Protein AF-A0AAD5VJS8-F1 (afdb_monomer_lite)

InterPro domains:
  IPR012939 Glycosyl hydrolase family 92 [PF07971] (3-236)
  IPR050883 Peptide-N(4)-(N-acetyl-beta-glucosaminyl)asparagine amidase [PTHR12143] (4-242)

Foldseek 3Di:
DVCVVVVHDPVVVVVVVCCLVPVQCLQQDLVVRWRFDADPVRHTPDQAPDDDPAGRLLVSCPSLVCLVVSCVSQPALLSVLVSLVCCVVVVRQDLQDDSNLLSLLSNLVSQNLLSSLVVLVVCCVVAADDDPNGGPHDCVVPRSVVSNVQVQLQWACSPVPPQKTFGHAHQDQKDKDFAQDPDNVDGTAIAIEGEHPSNPFREFAWKDQQNHTDQGRMDGNVSPRNHGYIYTHGHNDYYSRSHDPVSCCVPVVVVDVDDDDDDDDPVVVVVVVVVVVVVVVVVVVPPPPDDDDDDDDDDDD

Secondary structure (DSSP, 8-state):
-HHHHTT--HHHHHHHHHHHHHHGGGSEETTTTEE--B-TTS-B--TTSS-SSS-HHHHTT--TT-HHHHHHHTTSHHHHHHHHHHHHHTT---TTSGGGTTGGGHHHHTTBHHHHHHHHHHHHHHHB-SSTT-BSS--GGGHHHHHHHHHHHTEE-SSTTTTEEEE---SSSEEEEEE--SSTTSPPEEEEEE-TTTTT--EEEEEEETTEE--SSEEEHHHHTT-EEEEEEEESS--STTB-HHHHHHHHGGG-SS------SSHHHHHHHHHHHHHHHHHTTSSTTS-----------

Radius of gyration: 22.7 Å; chains: 1; bounding box: 58×76×54 Å

Structure (mmCIF, N/CA/C/O backbone):
data_AF-A0AAD5VJS8-F1
#
_entry.id   AF-A0AAD5VJS8-F1
#
loop_
_atom_site.group_PDB
_atom_site.id
_atom_site.type_symbol
_atom_site.label_atom_id
_atom_site.label_alt_id
_atom_site.label_comp_id
_atom_site.label_asym_id
_atom_site.label_entity_id
_atom_site.label_seq_id
_atom_site.pdbx_PDB_ins_code
_atom_site.Cartn_x
_atom_site.Cartn_y
_atom_site.Cartn_z
_atom_site.occupancy
_atom_site.B_iso_or_equiv
_atom_site.auth_seq_id
_atom_site.auth_comp_id
_atom_site.auth_asym_id
_atom_site.auth_atom_id
_atom_site.pdbx_PDB_model_num
ATOM 1 N N . MET A 1 1 ? 15.248 11.168 -0.598 1.00 87.31 1 MET A N 1
ATOM 2 C CA . MET A 1 1 ? 14.675 11.953 0.520 1.00 87.31 1 MET A CA 1
ATOM 3 C C . MET A 1 1 ? 15.734 12.513 1.472 1.00 87.31 1 MET A C 1
ATOM 5 O O . MET A 1 1 ? 15.866 13.728 1.527 1.00 87.31 1 MET A O 1
ATOM 9 N N . ALA A 1 2 ? 16.539 11.683 2.150 1.00 92.12 2 ALA A N 1
ATOM 10 C CA . ALA A 1 2 ? 17.530 12.141 3.141 1.00 92.12 2 ALA A CA 1
ATOM 11 C C . ALA A 1 2 ? 18.486 13.246 2.643 1.00 92.12 2 ALA A C 1
ATOM 13 O O . ALA A 1 2 ? 18.694 14.234 3.338 1.00 92.12 2 ALA A O 1
ATOM 14 N N . ALA A 1 3 ? 19.008 13.142 1.414 1.00 94.88 3 ALA A N 1
ATOM 15 C CA . ALA A 1 3 ? 19.869 14.179 0.833 1.00 94.88 3 ALA A CA 1
ATOM 16 C C . ALA A 1 3 ? 19.196 15.568 0.784 1.00 94.88 3 ALA A C 1
ATOM 18 O O . ALA A 1 3 ? 19.849 16.571 1.049 1.00 94.88 3 ALA A O 1
ATOM 19 N N . LYS A 1 4 ? 17.886 15.626 0.507 1.00 92.94 4 LYS A N 1
ATOM 20 C CA . LYS A 1 4 ? 17.113 16.877 0.510 1.00 92.94 4 LYS A CA 1
ATOM 21 C C . LYS A 1 4 ? 16.971 17.433 1.929 1.00 92.94 4 LYS A C 1
ATOM 23 O O . LYS A 1 4 ? 17.195 18.618 2.133 1.00 92.94 4 LYS A O 1
ATOM 28 N N . ILE A 1 5 ? 16.655 16.573 2.900 1.00 93.00 5 ILE A N 1
ATOM 29 C CA . ILE A 1 5 ? 16.514 16.948 4.320 1.00 93.00 5 ILE A CA 1
ATOM 30 C C . ILE A 1 5 ? 17.835 17.493 4.878 1.00 93.00 5 ILE A C 1
ATOM 32 O O . ILE A 1 5 ? 17.847 18.492 5.585 1.00 93.00 5 ILE A O 1
ATOM 36 N N . LEU A 1 6 ? 18.959 16.877 4.509 1.00 97.00 6 LEU A N 1
ATOM 37 C CA . LEU A 1 6 ? 20.300 17.287 4.932 1.00 97.00 6 LEU A CA 1
ATOM 38 C C . LEU A 1 6 ? 20.854 18.498 4.157 1.00 97.00 6 LEU A C 1
ATOM 40 O O . LEU A 1 6 ? 22.044 18.789 4.274 1.00 97.00 6 LEU A O 1
ATOM 44 N N . GLY A 1 7 ? 20.043 19.158 3.322 1.00 97.38 7 GLY A N 1
ATOM 45 C CA . GLY A 1 7 ? 20.461 20.334 2.557 1.00 97.38 7 GLY A CA 1
ATOM 46 C C . GLY A 1 7 ? 21.596 20.059 1.567 1.00 97.38 7 GLY A C 1
ATOM 47 O O . GLY A 1 7 ? 22.447 20.921 1.348 1.00 97.38 7 GLY A O 1
ATOM 48 N N . LYS A 1 8 ? 21.670 18.849 0.993 1.00 98.25 8 LYS A N 1
ATOM 49 C CA . LYS A 1 8 ? 22.687 18.536 -0.019 1.00 98.25 8 LYS A CA 1
ATOM 50 C C . LYS A 1 8 ? 22.443 19.351 -1.303 1.00 98.25 8 LYS A C 1
ATOM 52 O O . LYS A 1 8 ? 21.286 19.622 -1.627 1.00 98.25 8 LYS A O 1
ATOM 57 N N . PRO A 1 9 ? 23.511 19.694 -2.048 1.00 98.31 9 PRO A N 1
ATOM 58 C CA . PRO A 1 9 ? 23.417 20.405 -3.321 1.00 98.31 9 PRO A CA 1
ATOM 59 C C . PRO A 1 9 ? 22.423 19.795 -4.318 1.00 98.31 9 PRO A C 1
ATOM 61 O O . PRO A 1 9 ? 22.256 18.573 -4.377 1.00 98.31 9 PRO A O 1
ATOM 64 N N . GLU A 1 10 ? 21.816 20.649 -5.145 1.00 97.56 10 GLU A N 1
ATOM 65 C CA . GLU A 1 10 ? 20.783 20.266 -6.116 1.00 97.56 10 GLU A CA 1
ATOM 66 C C . GLU A 1 10 ? 21.258 19.204 -7.113 1.00 97.56 10 GLU A C 1
ATOM 68 O O . GLU A 1 10 ? 20.535 18.260 -7.410 1.00 97.56 10 GLU A O 1
ATOM 73 N N . ASN A 1 11 ? 22.508 19.275 -7.573 1.00 97.75 11 ASN A N 1
ATOM 74 C CA . ASN A 1 11 ? 23.053 18.264 -8.479 1.00 97.75 11 ASN A CA 1
ATOM 75 C C . ASN A 1 11 ? 23.059 16.851 -7.860 1.00 97.75 11 ASN A C 1
ATOM 77 O O . ASN A 1 11 ? 22.902 15.872 -8.584 1.00 97.75 11 ASN A O 1
ATOM 81 N N . ILE A 1 12 ? 23.201 16.729 -6.534 1.00 97.62 12 ILE A N 1
ATOM 82 C CA . ILE A 1 12 ? 23.131 15.443 -5.824 1.00 97.62 12 ILE A CA 1
ATOM 83 C C . ILE A 1 12 ? 21.676 15.012 -5.639 1.00 97.62 12 ILE A C 1
ATOM 85 O O . ILE A 1 12 ? 21.340 13.852 -5.884 1.00 97.62 12 ILE A O 1
ATOM 89 N N . THR A 1 13 ? 20.808 15.916 -5.181 1.00 97.12 13 THR A N 1
ATOM 90 C CA . THR A 1 13 ? 19.405 15.572 -4.914 1.00 97.12 13 THR A CA 1
ATOM 91 C C . THR A 1 13 ? 18.662 15.213 -6.200 1.00 97.12 13 THR A C 1
ATOM 93 O O . THR A 1 13 ? 17.952 14.207 -6.206 1.00 97.12 13 THR A O 1
ATOM 96 N N . SER A 1 14 ? 18.897 15.947 -7.289 1.00 96.19 14 SER A N 1
ATOM 97 C CA . SER A 1 14 ? 18.347 15.662 -8.618 1.00 96.19 14 SER A CA 1
ATOM 98 C C . SER A 1 14 ? 18.903 14.365 -9.198 1.00 96.19 14 SER A C 1
ATOM 100 O O . SER A 1 14 ? 18.124 13.534 -9.648 1.00 96.19 14 SER A O 1
ATOM 102 N N . PHE A 1 15 ? 20.213 14.105 -9.089 1.00 96.94 15 PHE A N 1
ATOM 103 C CA . PHE A 1 15 ? 20.790 12.826 -9.526 1.00 96.94 15 PHE A CA 1
ATOM 104 C C . PHE A 1 15 ? 20.137 11.619 -8.834 1.00 96.94 15 PHE A C 1
ATOM 106 O O . PHE A 1 15 ? 19.786 10.638 -9.491 1.00 96.94 15 PHE A O 1
ATOM 113 N N . LEU A 1 16 ? 19.956 11.680 -7.510 1.00 96.19 16 LEU A N 1
ATOM 114 C CA . LEU A 1 16 ? 19.340 10.589 -6.750 1.00 96.19 16 LEU A CA 1
ATOM 115 C C . LEU A 1 16 ? 17.857 10.409 -7.094 1.00 96.19 16 LEU A C 1
ATOM 117 O O . LEU A 1 16 ? 17.405 9.272 -7.216 1.00 96.19 16 LEU A O 1
ATOM 121 N N . LEU A 1 17 ? 17.118 11.511 -7.261 1.00 93.88 17 LEU A N 1
ATOM 122 C CA . LEU A 1 17 ? 15.711 11.482 -7.662 1.00 93.88 17 LEU A CA 1
ATOM 123 C C . LEU A 1 17 ? 15.541 10.908 -9.074 1.00 93.88 17 LEU A C 1
ATOM 125 O O . LEU A 1 17 ? 14.690 10.052 -9.308 1.00 93.88 17 LEU A O 1
ATOM 129 N N . ASP A 1 18 ? 16.380 11.338 -10.009 1.00 94.81 18 ASP A N 1
ATOM 130 C CA . ASP A 1 18 ? 16.362 10.839 -11.378 1.00 94.81 18 ASP A CA 1
ATOM 131 C C . ASP A 1 18 ? 16.728 9.361 -11.438 1.00 94.81 18 ASP A C 1
ATOM 133 O O . ASP A 1 18 ? 16.131 8.607 -12.208 1.00 94.81 18 ASP A O 1
ATOM 137 N N . ARG A 1 19 ? 17.701 8.930 -10.627 1.00 95.50 19 ARG A N 1
ATOM 138 C CA . ARG A 1 19 ? 18.064 7.518 -10.513 1.00 95.50 19 ARG A CA 1
ATOM 139 C C . ARG A 1 19 ? 16.888 6.699 -9.989 1.00 95.50 19 ARG A C 1
ATOM 141 O O . ARG A 1 19 ? 16.593 5.671 -10.588 1.00 95.50 19 ARG A O 1
ATOM 148 N N . SER A 1 20 ? 16.201 7.141 -8.930 1.00 93.94 20 SER A N 1
ATOM 149 C CA . SER A 1 20 ? 15.056 6.395 -8.387 1.00 93.94 20 SER A CA 1
ATOM 150 C C . SER A 1 20 ? 13.890 6.321 -9.373 1.00 93.94 20 SER A C 1
ATOM 152 O O . SER A 1 20 ? 13.257 5.279 -9.487 1.00 93.94 20 SER A O 1
ATOM 154 N N . ARG A 1 21 ? 13.623 7.398 -10.119 1.00 91.44 21 ARG A N 1
ATOM 155 C CA . ARG A 1 21 ? 12.504 7.451 -11.073 1.00 91.44 21 ARG A CA 1
ATOM 156 C C . ARG A 1 21 ? 12.762 6.712 -12.379 1.00 91.44 21 ARG A C 1
ATOM 158 O O . ARG A 1 21 ? 11.814 6.291 -13.021 1.00 91.44 21 ARG A O 1
ATOM 165 N N . ARG A 1 22 ? 14.021 6.577 -12.808 1.00 92.25 22 ARG A N 1
ATOM 166 C CA . ARG A 1 22 ? 14.347 5.983 -14.116 1.00 92.25 22 ARG A CA 1
ATOM 167 C C . ARG A 1 22 ? 14.861 4.556 -14.036 1.00 92.25 22 ARG A C 1
ATOM 169 O O . ARG A 1 22 ? 14.560 3.783 -14.937 1.00 92.25 22 ARG A O 1
ATOM 176 N N . ALA A 1 23 ? 15.636 4.205 -13.008 1.00 91.69 23 ALA A N 1
ATOM 177 C CA . ALA A 1 23 ? 16.364 2.936 -12.987 1.00 91.69 23 ALA A CA 1
ATOM 178 C C . ALA A 1 23 ? 15.428 1.724 -13.093 1.00 91.69 23 ALA A C 1
ATOM 180 O O . ALA A 1 23 ? 15.652 0.880 -13.958 1.00 91.69 23 ALA A O 1
ATOM 181 N N . SER A 1 24 ? 14.350 1.676 -12.302 1.00 88.75 24 SER A N 1
ATOM 182 C CA . SER A 1 24 ? 13.404 0.552 -12.325 1.00 88.75 24 SER A CA 1
ATOM 183 C C . SER A 1 24 ? 12.786 0.355 -13.712 1.00 88.75 24 SER A C 1
ATOM 185 O O . SER A 1 24 ? 12.774 -0.752 -14.237 1.00 88.75 24 SER A O 1
ATOM 187 N N . PHE A 1 25 ? 12.378 1.439 -14.377 1.00 94.75 25 PHE A N 1
ATOM 188 C CA . PHE A 1 25 ? 11.738 1.357 -15.693 1.00 94.75 25 PHE A CA 1
ATOM 189 C C . PHE A 1 25 ? 12.705 1.086 -16.852 1.00 94.75 25 PHE A C 1
ATOM 191 O O . PHE A 1 25 ? 12.252 0.805 -17.958 1.00 94.75 25 PHE A O 1
ATOM 198 N N . THR A 1 26 ? 14.026 1.078 -16.625 1.00 94.56 26 THR A N 1
ATOM 199 C CA . THR A 1 26 ? 14.956 0.524 -17.629 1.00 94.56 26 THR A CA 1
ATOM 200 C C . THR A 1 26 ? 14.770 -0.986 -17.811 1.00 94.56 26 THR A C 1
ATOM 202 O O . THR A 1 26 ? 15.060 -1.508 -18.890 1.00 94.56 26 THR A O 1
ATOM 205 N N . LEU A 1 27 ? 14.244 -1.672 -16.790 1.00 95.56 27 LEU A N 1
ATOM 206 C CA . LEU A 1 27 ? 13.936 -3.102 -16.796 1.00 95.56 27 LEU A CA 1
ATOM 207 C C . LEU A 1 27 ? 12.477 -3.396 -17.172 1.00 95.56 27 LEU A C 1
ATOM 209 O O . LEU A 1 27 ? 12.128 -4.556 -17.335 1.00 95.56 27 LEU A O 1
ATOM 213 N N . TYR A 1 28 ? 11.627 -2.382 -17.355 1.00 96.31 28 TYR A N 1
ATOM 214 C CA . TYR A 1 28 ? 10.235 -2.602 -17.742 1.00 96.31 28 TYR A CA 1
ATOM 215 C C . TYR A 1 28 ? 10.139 -2.943 -19.234 1.00 96.31 28 TYR A C 1
ATOM 217 O O . TYR A 1 28 ? 10.468 -2.124 -20.100 1.00 96.31 28 TYR A O 1
ATOM 225 N N . ASN A 1 29 ? 9.699 -4.159 -19.550 1.00 95.75 29 ASN A N 1
ATOM 226 C CA . ASN A 1 29 ? 9.545 -4.625 -20.918 1.00 95.75 29 ASN A CA 1
ATOM 227 C C . ASN A 1 29 ? 8.116 -4.361 -21.416 1.00 95.75 29 ASN A C 1
ATOM 229 O O . ASN A 1 29 ? 7.189 -5.109 -21.119 1.00 95.75 29 ASN A O 1
ATOM 233 N N . ASN A 1 30 ? 7.941 -3.323 -22.240 1.00 92.81 30 ASN A N 1
ATOM 234 C CA . ASN A 1 30 ? 6.636 -2.945 -22.805 1.00 92.81 30 ASN A CA 1
ATOM 235 C C . ASN A 1 30 ? 5.968 -4.047 -23.652 1.00 92.81 30 ASN A C 1
ATOM 237 O O . ASN A 1 30 ? 4.765 -3.979 -23.882 1.00 92.81 30 ASN A O 1
ATOM 241 N N . ASN A 1 31 ? 6.719 -5.042 -24.138 1.00 93.44 31 ASN A N 1
ATOM 242 C CA . ASN A 1 31 ? 6.139 -6.147 -24.906 1.00 93.44 31 ASN A CA 1
ATOM 243 C C . ASN A 1 31 ? 5.464 -7.184 -24.000 1.00 93.44 31 ASN A C 1
ATOM 245 O O . ASN A 1 31 ? 4.527 -7.851 -24.433 1.00 93.44 31 ASN A O 1
ATOM 249 N N . THR A 1 32 ? 5.952 -7.344 -22.768 1.00 94.31 32 THR A N 1
ATOM 250 C CA . THR A 1 32 ? 5.443 -8.334 -21.809 1.00 94.31 32 THR A CA 1
ATOM 251 C C . THR A 1 32 ? 4.635 -7.694 -20.681 1.00 94.31 32 THR A C 1
ATOM 253 O O . THR A 1 32 ? 3.861 -8.392 -20.039 1.00 94.31 32 THR A O 1
ATOM 256 N N . ASN A 1 33 ? 4.778 -6.382 -20.464 1.00 93.94 33 ASN A N 1
ATOM 257 C CA . ASN A 1 33 ? 4.261 -5.626 -19.317 1.00 93.94 33 ASN A CA 1
ATOM 258 C C . ASN A 1 33 ? 4.809 -6.088 -17.956 1.00 93.94 33 ASN A C 1
ATOM 260 O O . ASN A 1 33 ? 4.222 -5.793 -16.914 1.00 93.94 33 ASN A O 1
ATOM 264 N N . PHE A 1 34 ? 5.951 -6.779 -17.963 1.00 96.56 34 PHE A N 1
ATOM 265 C CA . PHE A 1 34 ? 6.679 -7.184 -16.765 1.00 96.56 34 PHE A CA 1
ATOM 266 C C . PHE A 1 34 ? 8.050 -6.517 -16.710 1.00 96.56 34 PHE A C 1
ATOM 268 O O . PHE A 1 34 ? 8.611 -6.104 -17.730 1.00 96.56 34 PHE A O 1
ATOM 275 N N . MET A 1 35 ? 8.605 -6.440 -15.505 1.00 96.75 35 MET A N 1
ATOM 276 C CA . MET A 1 35 ? 10.038 -6.244 -15.346 1.00 96.75 35 MET A CA 1
ATOM 277 C C . MET A 1 35 ? 10.772 -7.475 -15.887 1.00 96.75 35 MET A C 1
ATOM 279 O O . MET A 1 35 ? 10.330 -8.609 -15.703 1.00 96.75 35 MET A O 1
ATOM 283 N N . GLU A 1 36 ? 11.894 -7.249 -16.557 1.00 97.00 36 GLU A N 1
ATOM 284 C CA . GLU A 1 36 ? 12.734 -8.296 -17.120 1.00 97.00 36 GLU A CA 1
ATOM 285 C C . GLU A 1 36 ? 14.205 -7.888 -17.011 1.00 97.00 36 GLU A C 1
ATOM 287 O O . GLU A 1 36 ? 14.585 -6.746 -17.293 1.00 97.00 36 GLU A O 1
ATOM 292 N N . ALA A 1 37 ? 15.051 -8.816 -16.569 1.00 96.00 37 ALA A N 1
ATOM 293 C CA . ALA A 1 37 ? 16.477 -8.560 -16.452 1.00 96.00 37 ALA A CA 1
ATOM 294 C C . ALA A 1 37 ? 17.114 -8.288 -17.826 1.00 96.00 37 ALA A C 1
ATOM 296 O O . ALA A 1 37 ? 16.626 -8.722 -18.873 1.00 96.00 37 ALA A O 1
ATOM 297 N N . ARG A 1 38 ? 18.243 -7.574 -17.822 1.00 95.75 38 ARG A N 1
ATOM 298 C CA . ARG A 1 38 ? 19.022 -7.273 -19.029 1.00 95.75 38 ARG A CA 1
ATOM 299 C C . ARG A 1 38 ? 20.425 -7.854 -18.949 1.00 95.75 38 ARG A C 1
ATOM 301 O O . ARG A 1 38 ? 21.075 -7.778 -17.909 1.00 95.75 38 ARG A O 1
ATOM 308 N N . ASN A 1 39 ? 20.900 -8.366 -20.078 1.00 95.94 39 ASN A N 1
ATOM 309 C CA . ASN A 1 39 ? 22.295 -8.735 -20.282 1.00 95.94 39 ASN A CA 1
ATOM 310 C C . ASN A 1 39 ? 23.179 -7.483 -20.394 1.00 95.94 39 ASN A C 1
ATOM 312 O O . ASN A 1 39 ? 22.699 -6.374 -20.640 1.00 95.94 39 ASN A O 1
ATOM 316 N N . ALA A 1 40 ? 24.497 -7.661 -20.268 1.00 95.88 40 ALA A N 1
ATOM 317 C CA . ALA A 1 40 ? 25.465 -6.566 -20.383 1.00 95.88 40 ALA A CA 1
ATOM 318 C C . ALA A 1 40 ? 25.444 -5.866 -21.758 1.00 95.88 40 ALA A C 1
ATOM 320 O O . ALA A 1 40 ? 25.795 -4.693 -21.853 1.00 95.88 40 ALA A O 1
ATOM 321 N N . ASP A 1 41 ? 25.013 -6.566 -22.811 1.00 96.56 41 ASP A N 1
ATOM 322 C CA . ASP A 1 41 ? 24.836 -6.017 -24.161 1.00 96.56 41 ASP A CA 1
ATOM 323 C C . ASP A 1 41 ? 23.502 -5.263 -24.355 1.00 96.56 41 ASP A C 1
ATOM 325 O O . ASP A 1 41 ? 23.237 -4.730 -25.431 1.00 96.56 41 ASP A O 1
ATOM 329 N N . GLY A 1 42 ? 22.663 -5.197 -23.314 1.00 95.00 42 GLY A N 1
ATOM 330 C CA . GLY A 1 42 ? 21.366 -4.523 -23.311 1.00 95.00 42 GLY A CA 1
ATOM 331 C C . GLY A 1 42 ? 20.189 -5.380 -23.785 1.00 95.00 42 GLY A C 1
ATOM 332 O O . GLY A 1 42 ? 19.045 -4.926 -23.664 1.00 95.00 42 GLY A O 1
ATOM 333 N N . SER A 1 43 ? 20.429 -6.597 -24.283 1.00 96.56 43 SER A N 1
ATOM 334 C CA . SER A 1 43 ? 19.365 -7.546 -24.629 1.00 96.56 43 SER A CA 1
ATOM 335 C C . SER A 1 43 ? 18.612 -8.031 -23.385 1.00 96.56 43 SER A C 1
ATOM 337 O O . SER A 1 43 ? 19.130 -7.984 -22.267 1.00 96.56 43 SER A O 1
ATOM 339 N N . TRP A 1 44 ? 17.368 -8.477 -23.564 1.00 97.44 44 TRP A N 1
ATOM 340 C CA . TRP A 1 44 ? 16.585 -9.070 -22.481 1.00 97.44 44 TRP A CA 1
ATOM 341 C C . TRP A 1 44 ? 17.139 -10.447 -22.101 1.00 97.44 44 TRP A C 1
ATOM 343 O O . TRP A 1 44 ? 17.473 -11.248 -22.974 1.00 97.44 44 TRP A O 1
ATOM 353 N N . ALA A 1 45 ? 17.228 -10.720 -20.801 1.00 96.00 45 ALA A N 1
ATOM 354 C CA . ALA A 1 45 ? 17.755 -11.970 -20.257 1.00 96.00 45 ALA A CA 1
ATOM 355 C C . ALA A 1 45 ? 16.686 -13.073 -20.106 1.00 96.00 45 ALA A C 1
ATOM 357 O O . ALA A 1 45 ? 16.989 -14.152 -19.592 1.00 96.00 45 ALA A O 1
ATOM 358 N N . GLY A 1 46 ? 15.452 -12.819 -20.551 1.00 94.44 46 GLY A N 1
ATOM 359 C CA . GLY A 1 46 ? 14.325 -13.732 -20.411 1.00 94.44 46 GLY A CA 1
ATOM 360 C C . GLY A 1 46 ? 13.537 -13.522 -19.110 1.00 94.44 46 GLY A C 1
ATOM 361 O O . GLY A 1 46 ? 14.039 -12.914 -18.161 1.00 94.44 46 GLY A O 1
ATOM 362 N N . PRO A 1 47 ? 12.305 -14.059 -19.041 1.00 93.38 47 PRO A N 1
ATOM 363 C CA . PRO A 1 47 ? 11.365 -13.811 -17.944 1.00 93.38 47 PRO A CA 1
ATOM 364 C C . PRO A 1 47 ? 11.762 -14.453 -16.608 1.00 93.38 47 PRO A C 1
ATOM 366 O O . PRO A 1 47 ? 11.241 -14.047 -15.571 1.00 93.38 47 PRO A O 1
ATOM 369 N N . ASP A 1 48 ? 12.666 -15.431 -16.623 1.00 94.25 48 ASP A N 1
ATOM 370 C CA . ASP A 1 48 ? 12.995 -16.267 -15.460 1.00 94.25 48 ASP A CA 1
ATOM 371 C C . ASP A 1 48 ? 14.336 -15.880 -14.806 1.00 94.25 48 ASP A C 1
ATOM 373 O O . ASP A 1 48 ? 14.793 -16.526 -13.865 1.00 94.25 48 ASP A O 1
ATOM 377 N N . SER A 1 49 ? 14.979 -14.818 -15.300 1.00 94.81 49 SER A N 1
ATOM 378 C CA . SER A 1 49 ? 16.302 -14.366 -14.862 1.00 94.81 49 SER A CA 1
ATOM 379 C C . SER A 1 49 ? 16.218 -13.132 -13.960 1.00 94.81 49 SER A C 1
ATOM 381 O O . SER A 1 49 ? 15.460 -12.205 -14.235 1.00 94.81 49 SER A O 1
ATOM 383 N N . GLY A 1 50 ? 17.102 -13.056 -12.958 1.00 92.56 50 GLY A N 1
ATOM 384 C CA . GLY A 1 50 ? 17.325 -11.836 -12.167 1.00 92.56 50 GLY A CA 1
ATOM 385 C C . GLY A 1 50 ? 16.431 -11.665 -10.937 1.00 92.56 50 GLY A C 1
ATOM 386 O O . GLY A 1 50 ? 16.353 -10.559 -10.409 1.00 92.56 50 GLY A O 1
ATOM 387 N N . TRP A 1 51 ? 15.792 -12.740 -10.475 1.00 95.00 51 TRP A N 1
ATOM 388 C CA . TRP A 1 51 ? 14.929 -12.746 -9.293 1.00 95.00 51 TRP A CA 1
ATOM 389 C C . TRP A 1 51 ? 15.613 -13.407 -8.095 1.00 95.00 51 TRP A C 1
ATOM 391 O O . TRP A 1 51 ? 16.389 -14.350 -8.257 1.00 95.00 51 TRP A O 1
ATOM 401 N N . THR A 1 52 ? 15.277 -12.945 -6.894 1.00 96.38 52 THR A N 1
ATOM 402 C CA . THR A 1 52 ? 15.667 -13.579 -5.630 1.00 96.38 52 THR A CA 1
ATOM 403 C C . THR A 1 52 ? 14.401 -14.068 -4.945 1.00 96.38 52 THR A C 1
ATOM 405 O O . THR A 1 52 ? 13.567 -13.252 -4.581 1.00 96.38 52 THR A O 1
ATOM 408 N N . GLU A 1 53 ? 14.246 -15.386 -4.799 1.00 93.44 53 GLU A N 1
ATOM 409 C CA . GLU A 1 53 ? 13.130 -16.005 -4.057 1.00 93.44 53 GLU A CA 1
ATOM 410 C C . GLU A 1 53 ? 11.725 -15.554 -4.515 1.00 93.44 53 GLU A C 1
ATOM 412 O O . GLU A 1 53 ? 10.761 -15.518 -3.757 1.00 93.44 53 GLU A O 1
ATOM 417 N N . GLY A 1 54 ? 11.595 -15.230 -5.797 1.00 94.50 54 GLY A N 1
ATOM 418 C CA . GLY A 1 54 ? 10.347 -14.806 -6.407 1.00 94.50 54 GLY A CA 1
ATOM 419 C C . GLY A 1 54 ? 10.457 -14.855 -7.920 1.00 94.50 54 GLY A C 1
ATOM 420 O O . GLY A 1 54 ? 11.387 -15.441 -8.476 1.00 94.50 54 GLY A O 1
ATOM 421 N N . ASP A 1 55 ? 9.507 -14.220 -8.590 1.00 96.12 55 ASP A N 1
ATOM 422 C CA . ASP A 1 55 ? 9.463 -14.157 -10.042 1.00 96.12 55 ASP A CA 1
ATOM 423 C C . ASP A 1 55 ? 9.022 -12.768 -10.526 1.00 96.12 55 ASP A C 1
ATOM 425 O O . ASP A 1 55 ? 8.853 -11.814 -9.754 1.00 96.12 55 ASP A O 1
ATOM 429 N N . LYS A 1 56 ? 8.815 -12.663 -11.838 1.00 95.94 56 LYS A N 1
ATOM 430 C CA . LYS A 1 56 ? 8.346 -11.441 -12.485 1.00 95.94 56 LYS A CA 1
ATOM 431 C C . LYS A 1 56 ? 6.991 -10.948 -11.966 1.00 95.94 56 LYS A C 1
ATOM 433 O O . LYS A 1 56 ? 6.767 -9.741 -12.015 1.00 95.94 56 LYS A O 1
ATOM 438 N N . TRP A 1 57 ? 6.087 -11.819 -11.509 1.00 97.38 57 TRP A N 1
ATOM 439 C CA . TRP A 1 57 ? 4.758 -11.411 -11.037 1.00 97.38 57 TRP A CA 1
ATOM 440 C C . TRP A 1 57 ? 4.860 -10.610 -9.745 1.00 97.38 57 TRP A C 1
ATOM 442 O O . TRP A 1 57 ? 4.178 -9.599 -9.587 1.00 97.38 57 TRP A O 1
ATOM 452 N N . ILE A 1 58 ? 5.790 -11.005 -8.879 1.00 97.12 58 ILE A N 1
ATOM 453 C CA . ILE A 1 58 ? 6.059 -10.334 -7.610 1.00 97.12 58 ILE A CA 1
ATOM 454 C C . ILE A 1 58 ? 6.906 -9.075 -7.843 1.00 97.12 58 ILE A C 1
ATOM 456 O O . ILE A 1 58 ? 6.476 -7.960 -7.545 1.00 97.12 58 ILE A O 1
ATOM 460 N N . TYR A 1 59 ? 8.086 -9.214 -8.454 1.00 97.06 59 TYR A N 1
ATOM 461 C CA . TYR A 1 59 ? 9.049 -8.110 -8.550 1.00 97.06 59 TYR A CA 1
ATOM 462 C C . TYR A 1 59 ? 8.656 -7.002 -9.531 1.00 97.06 59 TYR A C 1
ATOM 464 O O . TYR A 1 59 ? 9.149 -5.880 -9.421 1.00 97.06 59 TYR A O 1
ATOM 472 N N . THR A 1 60 ? 7.728 -7.252 -10.461 1.00 97.12 60 THR A N 1
ATOM 473 C CA . THR A 1 60 ? 7.177 -6.168 -11.297 1.00 97.12 60 THR A CA 1
ATOM 474 C C . THR A 1 60 ? 6.438 -5.118 -10.468 1.00 97.12 60 THR A C 1
ATOM 476 O O . THR A 1 60 ? 6.343 -3.959 -10.874 1.00 97.12 60 THR A O 1
ATOM 479 N N . LEU A 1 61 ? 5.941 -5.508 -9.294 1.00 97.81 61 LEU A N 1
ATOM 480 C CA . LEU A 1 61 ? 5.186 -4.659 -8.381 1.00 97.81 61 LEU A CA 1
ATOM 481 C C . LEU A 1 61 ? 6.080 -3.946 -7.356 1.00 97.81 61 LEU A C 1
ATOM 483 O O . LEU A 1 61 ? 5.581 -3.143 -6.564 1.00 97.81 61 LEU A O 1
ATOM 487 N N . ASP A 1 62 ? 7.393 -4.186 -7.383 1.00 96.38 62 ASP A N 1
ATOM 488 C CA . ASP A 1 62 ? 8.364 -3.613 -6.447 1.00 96.38 62 ASP A CA 1
ATOM 489 C C . ASP A 1 62 ? 8.905 -2.249 -6.923 1.00 96.38 62 ASP A C 1
ATOM 491 O O . ASP A 1 62 ? 10.097 -2.015 -7.127 1.00 96.38 62 ASP A O 1
ATOM 495 N N . VAL A 1 63 ? 7.977 -1.314 -7.148 1.00 96.62 63 VAL A N 1
ATOM 496 C CA . VAL A 1 63 ? 8.267 0.105 -7.426 1.00 96.62 63 VAL A CA 1
ATOM 497 C C . VAL A 1 63 ? 7.543 0.967 -6.394 1.00 96.62 63 VAL A C 1
ATOM 499 O O . VAL A 1 63 ? 6.796 1.892 -6.715 1.00 96.62 63 VAL A O 1
ATOM 502 N N . VAL A 1 64 ? 7.732 0.632 -5.116 1.00 96.56 64 VAL A N 1
ATOM 503 C CA . VAL A 1 64 ? 6.971 1.213 -3.996 1.00 96.56 64 VAL A CA 1
ATOM 504 C C . VAL A 1 64 ? 7.159 2.722 -3.842 1.00 96.56 64 VAL A C 1
ATOM 506 O O . VAL A 1 64 ? 6.281 3.414 -3.330 1.00 96.56 64 VAL A O 1
ATOM 509 N N . HIS A 1 65 ? 8.281 3.268 -4.313 1.00 95.75 65 HIS A N 1
ATOM 510 C CA . HIS A 1 65 ? 8.557 4.704 -4.273 1.00 95.75 65 HIS A CA 1
ATOM 511 C C . HIS A 1 65 ? 7.878 5.510 -5.381 1.00 95.75 65 HIS A C 1
ATOM 513 O O . HIS A 1 65 ? 7.846 6.735 -5.277 1.00 95.75 65 HIS A O 1
ATOM 519 N N . ASP A 1 66 ? 7.373 4.855 -6.431 1.00 96.38 66 ASP A N 1
ATOM 520 C CA . ASP A 1 66 ? 6.748 5.514 -7.584 1.00 96.38 66 ASP A CA 1
ATOM 521 C C . ASP A 1 66 ? 5.611 4.667 -8.184 1.00 96.38 66 ASP A C 1
ATOM 523 O O . ASP A 1 66 ? 5.533 4.415 -9.391 1.00 96.38 66 ASP A O 1
ATOM 527 N N . VAL A 1 67 ? 4.705 4.218 -7.309 1.00 97.50 67 VAL A N 1
ATOM 528 C CA . VAL A 1 67 ? 3.493 3.474 -7.690 1.00 97.50 67 VAL A CA 1
ATOM 529 C C . VAL A 1 67 ? 2.672 4.207 -8.763 1.00 97.50 67 VAL A C 1
ATOM 531 O O . VAL A 1 67 ? 2.236 3.538 -9.701 1.00 97.50 67 VAL A O 1
ATOM 534 N N . PRO A 1 68 ? 2.496 5.549 -8.733 1.00 96.69 68 PRO A N 1
ATOM 535 C CA . PRO A 1 68 ? 1.808 6.256 -9.812 1.00 96.69 68 PRO A CA 1
ATOM 536 C C . PRO A 1 68 ? 2.448 6.040 -11.188 1.00 96.69 68 PRO A C 1
ATOM 538 O O . PRO A 1 68 ? 1.732 5.799 -12.159 1.00 96.69 68 PRO A O 1
ATOM 541 N N . GLN A 1 69 ? 3.780 6.075 -11.295 1.00 96.75 69 GLN A N 1
ATOM 542 C CA . GLN A 1 69 ? 4.462 5.822 -12.566 1.00 96.75 69 GLN A CA 1
ATOM 543 C C . GLN A 1 69 ? 4.297 4.362 -13.008 1.00 96.75 69 GLN A C 1
ATOM 545 O O . GLN A 1 69 ? 4.053 4.109 -14.189 1.00 96.75 69 GLN A O 1
ATOM 550 N N . LEU A 1 70 ? 4.346 3.402 -12.076 1.00 97.75 70 LEU A N 1
ATOM 551 C CA . LEU A 1 70 ? 4.074 1.994 -12.382 1.00 97.75 70 LEU A CA 1
ATOM 552 C C . LEU A 1 70 ? 2.639 1.793 -12.897 1.00 97.75 70 LEU A C 1
ATOM 554 O O . LEU A 1 70 ? 2.436 1.111 -13.900 1.00 97.75 70 LEU A O 1
ATOM 558 N N . ILE A 1 71 ? 1.650 2.434 -12.270 1.00 98.19 71 ILE A N 1
ATOM 559 C CA . ILE A 1 71 ? 0.256 2.442 -12.729 1.00 98.19 71 ILE A CA 1
ATOM 560 C C . ILE A 1 71 ? 0.160 2.963 -14.168 1.00 98.19 71 ILE A C 1
ATOM 562 O O . ILE A 1 71 ? -0.516 2.349 -14.993 1.00 98.19 71 ILE A O 1
ATOM 566 N N . GLN A 1 72 ? 0.851 4.061 -14.498 1.00 97.00 72 GLN A N 1
ATOM 567 C CA . GLN A 1 72 ? 0.864 4.599 -15.864 1.00 97.00 72 GLN A CA 1
ATOM 568 C C . GLN A 1 72 ? 1.461 3.601 -16.866 1.00 97.00 72 GLN A C 1
ATOM 570 O O . GLN A 1 72 ? 0.868 3.370 -17.919 1.00 97.00 72 GLN A O 1
ATOM 575 N N . HIS A 1 73 ? 2.576 2.947 -16.525 1.00 95.50 73 HIS A N 1
ATOM 576 C CA . HIS A 1 73 ? 3.176 1.900 -17.363 1.00 95.50 73 HIS A CA 1
ATOM 577 C C . HIS A 1 73 ? 2.256 0.693 -17.577 1.00 95.50 73 HIS A C 1
ATOM 579 O O . HIS A 1 73 ? 2.317 0.062 -18.631 1.00 95.50 73 HIS A O 1
ATOM 585 N N . ARG A 1 74 ? 1.371 0.405 -16.616 1.00 95.75 74 ARG A N 1
ATOM 586 C CA . ARG A 1 74 ? 0.365 -0.662 -16.715 1.00 95.75 74 ARG A CA 1
ATOM 587 C C . ARG A 1 74 ? -0.990 -0.184 -17.246 1.00 95.75 74 ARG A C 1
ATOM 589 O O . ARG A 1 74 ? -1.976 -0.903 -17.120 1.00 95.75 74 ARG A O 1
ATOM 596 N N . GLY A 1 75 ? -1.056 0.997 -17.864 1.00 96.06 75 GLY A N 1
ATOM 597 C CA . GLY A 1 75 ? -2.248 1.471 -18.576 1.00 96.06 75 GLY A CA 1
ATOM 598 C C . GLY A 1 75 ? -3.290 2.185 -17.709 1.00 96.06 75 GLY A C 1
ATOM 599 O O . GLY A 1 75 ? -4.459 2.246 -18.087 1.00 96.06 75 GLY A O 1
ATOM 600 N N . GLY A 1 76 ? -2.890 2.727 -16.557 1.00 97.94 76 GLY A N 1
ATOM 601 C CA . GLY A 1 76 ? -3.761 3.481 -15.651 1.00 97.94 76 GLY A CA 1
ATOM 602 C C . GLY A 1 76 ? -4.449 2.617 -14.589 1.00 97.94 76 GLY A C 1
ATOM 603 O O . GLY A 1 76 ? -4.331 1.392 -14.589 1.00 97.94 76 GLY A O 1
ATOM 604 N N . ASN A 1 77 ? -5.179 3.265 -13.673 1.00 98.38 77 ASN A N 1
ATOM 605 C CA . ASN A 1 77 ? -5.706 2.642 -12.451 1.00 98.38 77 ASN A CA 1
ATOM 606 C C . ASN A 1 77 ? -6.498 1.351 -12.705 1.00 98.38 77 ASN A C 1
ATOM 608 O O . ASN A 1 77 ? -6.179 0.317 -12.131 1.00 98.38 77 ASN A O 1
ATOM 612 N N . LEU A 1 78 ? -7.498 1.375 -13.595 1.00 98.06 78 LEU A N 1
ATOM 613 C CA . LEU A 1 78 ? -8.346 0.202 -13.843 1.00 98.06 78 LEU A CA 1
ATOM 614 C C . LEU A 1 78 ? -7.560 -0.984 -14.423 1.00 98.06 78 LEU A C 1
ATOM 616 O O . LEU A 1 78 ? -7.810 -2.129 -14.056 1.00 98.06 78 LEU A O 1
ATOM 620 N N . SER A 1 79 ? -6.628 -0.719 -15.341 1.00 97.69 79 SER A N 1
ATOM 621 C CA . SER A 1 79 ? -5.780 -1.758 -15.935 1.00 97.69 79 SER A CA 1
ATOM 622 C C . SER A 1 79 ? -4.814 -2.328 -14.893 1.00 97.69 79 SER A C 1
ATOM 624 O O . SER A 1 79 ? -4.686 -3.542 -14.754 1.00 97.69 79 SER A O 1
ATOM 626 N N . PHE A 1 80 ? -4.227 -1.454 -14.072 1.00 98.56 80 PHE A N 1
ATOM 627 C CA . PHE A 1 80 ? -3.376 -1.847 -12.959 1.00 98.56 80 PHE A CA 1
ATOM 628 C C . PHE A 1 80 ? -4.124 -2.716 -11.933 1.00 98.56 80 PHE A C 1
ATOM 630 O O . PHE A 1 80 ? -3.608 -3.757 -11.536 1.00 98.56 80 PHE A O 1
ATOM 637 N N . VAL A 1 81 ? -5.351 -2.351 -11.552 1.00 98.69 81 VAL A N 1
ATOM 638 C CA . VAL A 1 81 ? -6.189 -3.147 -10.639 1.00 98.69 81 VAL A CA 1
ATOM 639 C C . VAL A 1 81 ? -6.473 -4.535 -11.214 1.00 98.69 81 VAL A C 1
ATOM 641 O O . VAL A 1 81 ? -6.223 -5.521 -10.534 1.00 98.69 81 VAL A O 1
ATOM 644 N N . LYS A 1 82 ? -6.859 -4.641 -12.491 1.00 97.94 82 LYS A N 1
ATOM 645 C CA . LYS A 1 82 ? -7.066 -5.949 -13.142 1.00 97.94 82 LYS A CA 1
ATOM 646 C C . LYS A 1 82 ? -5.809 -6.810 -13.161 1.00 97.94 82 LYS A C 1
ATOM 648 O O . LYS A 1 82 ? -5.881 -8.008 -12.946 1.00 97.94 82 LYS A O 1
ATOM 653 N N . SER A 1 83 ? -4.647 -6.205 -13.383 1.00 97.94 83 SER A N 1
ATOM 654 C CA . SER A 1 83 ? -3.386 -6.948 -13.331 1.00 97.94 83 SER A CA 1
ATOM 655 C C . SER A 1 83 ? -2.975 -7.358 -11.908 1.00 97.94 83 SER A C 1
ATOM 657 O O . SER A 1 83 ? -2.188 -8.285 -11.748 1.00 97.94 83 SER A O 1
ATOM 659 N N . LEU A 1 84 ? -3.484 -6.689 -10.864 1.00 98.69 84 LEU A N 1
ATOM 660 C CA . LEU A 1 84 ? -3.397 -7.204 -9.494 1.00 98.69 84 LEU A CA 1
ATOM 661 C C . LEU A 1 84 ? -4.380 -8.365 -9.290 1.00 98.69 84 LEU A C 1
ATOM 663 O O . LEU A 1 84 ? -4.011 -9.342 -8.647 1.00 98.69 84 LEU A O 1
ATOM 667 N N . ASP A 1 85 ? -5.581 -8.309 -9.873 1.00 98.38 85 ASP A N 1
ATOM 668 C CA . ASP A 1 85 ? -6.521 -9.440 -9.834 1.00 98.38 85 ASP A CA 1
ATOM 669 C C . ASP A 1 85 ? -5.901 -10.678 -10.488 1.00 98.38 85 ASP A C 1
ATOM 671 O O . ASP A 1 85 ? -5.898 -11.743 -9.886 1.00 98.38 85 ASP A O 1
ATOM 675 N N . GLU A 1 86 ? -5.260 -10.525 -11.651 1.00 98.06 86 GLU A N 1
ATOM 676 C CA . GLU A 1 86 ? -4.491 -11.594 -12.303 1.00 98.06 86 GLU A CA 1
ATOM 677 C C . GLU A 1 86 ? -3.377 -12.149 -11.400 1.00 98.06 86 GLU A C 1
ATOM 679 O O . GLU A 1 86 ? -3.203 -13.364 -11.318 1.00 98.06 86 GLU A O 1
ATOM 684 N N . HIS A 1 87 ? -2.653 -11.282 -10.681 1.00 98.31 87 HIS A N 1
ATOM 685 C CA . HIS A 1 87 ? -1.627 -11.693 -9.714 1.00 98.31 87 HIS A CA 1
ATOM 686 C C . HIS A 1 87 ? -2.211 -12.553 -8.584 1.00 98.31 87 HIS A C 1
ATOM 688 O O . HIS A 1 87 ? -1.699 -13.634 -8.292 1.00 98.31 87 HIS A O 1
ATOM 694 N N . PHE A 1 88 ? -3.288 -12.097 -7.944 1.00 98.38 88 PHE A N 1
ATOM 695 C CA . PHE A 1 88 ? -3.874 -12.814 -6.812 1.00 98.38 88 PHE A CA 1
ATOM 696 C C . PHE A 1 88 ? -4.649 -14.065 -7.236 1.00 98.38 88 PHE A C 1
ATOM 698 O O . PHE A 1 88 ? -4.468 -15.121 -6.633 1.00 98.38 88 PHE A O 1
ATOM 705 N N . ASP A 1 89 ? -5.480 -13.972 -8.271 1.00 96.88 89 ASP A N 1
ATOM 706 C CA . ASP A 1 89 ? -6.327 -15.074 -8.734 1.00 96.88 89 ASP A CA 1
ATOM 707 C C . ASP A 1 89 ? -5.512 -16.148 -9.473 1.00 96.88 89 ASP A C 1
ATOM 709 O O . ASP A 1 89 ? -5.886 -17.321 -9.475 1.00 96.88 89 ASP A O 1
ATOM 713 N N . GLY A 1 90 ? -4.363 -15.771 -10.047 1.00 97.06 90 GLY A N 1
ATOM 714 C CA . GLY A 1 90 ? -3.365 -16.695 -10.590 1.00 97.06 90 GLY A CA 1
ATOM 715 C C . GLY A 1 90 ? -2.511 -17.398 -9.528 1.00 97.06 90 GLY A C 1
ATOM 716 O O . GLY A 1 90 ? -1.713 -18.270 -9.870 1.00 97.06 90 GLY A O 1
ATOM 717 N N . GLY A 1 91 ? -2.666 -17.051 -8.244 1.00 96.62 91 GLY A N 1
ATOM 718 C CA . GLY A 1 91 ? -1.891 -17.639 -7.149 1.00 96.62 91 GLY A CA 1
ATOM 719 C C . GLY A 1 91 ? -0.431 -17.181 -7.108 1.00 96.62 91 GLY A C 1
ATOM 720 O O . GLY A 1 91 ? 0.418 -17.887 -6.567 1.00 96.62 91 GLY A O 1
ATOM 721 N N . HIS A 1 92 ? -0.121 -16.014 -7.677 1.00 97.19 92 HIS A N 1
ATOM 722 C CA . HIS A 1 92 ? 1.245 -15.487 -7.749 1.00 97.19 92 HIS A CA 1
ATOM 723 C C . HIS A 1 92 ? 1.685 -14.764 -6.469 1.00 97.19 92 HIS A C 1
ATOM 725 O O . HIS A 1 92 ? 2.870 -14.495 -6.282 1.00 97.19 92 HIS A O 1
ATOM 731 N N . ASN A 1 93 ? 0.755 -14.460 -5.558 1.00 97.44 93 ASN A N 1
ATOM 732 C CA . ASN A 1 93 ? 1.092 -13.841 -4.282 1.00 97.44 93 ASN A CA 1
ATOM 733 C C . ASN A 1 93 ? 1.695 -14.856 -3.302 1.00 97.44 93 ASN A C 1
ATOM 735 O O . ASN A 1 93 ? 0.983 -15.703 -2.764 1.00 97.44 93 ASN A O 1
ATOM 739 N N . GLN A 1 94 ? 2.985 -14.712 -3.004 1.00 95.75 94 GLN A N 1
ATOM 740 C CA . GLN A 1 94 ? 3.703 -15.579 -2.071 1.00 95.75 94 GLN A CA 1
ATOM 741 C C . GLN A 1 94 ? 3.922 -14.851 -0.746 1.00 95.75 94 GLN A C 1
ATOM 743 O O . GLN A 1 94 ? 4.966 -14.244 -0.529 1.00 95.75 94 GLN A O 1
ATOM 748 N N . HIS A 1 95 ? 2.928 -14.901 0.148 1.00 97.44 95 HIS A N 1
ATOM 749 C CA . HIS A 1 95 ? 3.012 -14.239 1.462 1.00 97.44 95 HIS A CA 1
ATOM 750 C C . HIS A 1 95 ? 4.063 -14.854 2.395 1.00 97.44 95 HIS A C 1
ATOM 752 O O . HIS A 1 95 ? 4.424 -14.272 3.405 1.00 97.44 95 HIS A O 1
ATOM 758 N N . THR A 1 96 ? 4.579 -16.032 2.058 1.00 94.88 96 THR A N 1
ATOM 759 C CA . THR A 1 96 ? 5.692 -16.653 2.779 1.00 94.88 96 THR A CA 1
ATOM 760 C C . THR A 1 96 ? 7.027 -15.940 2.553 1.00 94.88 96 THR A C 1
ATOM 762 O O . THR A 1 96 ? 8.022 -16.409 3.093 1.00 94.88 96 THR A O 1
ATOM 765 N N . ASN A 1 97 ? 7.066 -14.894 1.715 1.00 94.88 97 ASN A N 1
ATOM 766 C CA . ASN A 1 97 ? 8.276 -14.160 1.373 1.00 94.88 97 ASN A CA 1
ATOM 767 C C . ASN A 1 97 ? 8.037 -12.642 1.259 1.00 94.88 97 ASN A C 1
ATOM 769 O O . ASN A 1 97 ? 7.008 -12.187 0.742 1.00 94.88 97 ASN A O 1
ATOM 773 N N . GLU A 1 98 ? 9.020 -11.844 1.673 1.00 97.38 98 GLU A N 1
ATOM 774 C CA . GLU A 1 98 ? 8.890 -10.393 1.838 1.00 97.38 98 GLU A CA 1
ATOM 775 C C . GLU A 1 98 ? 8.516 -9.596 0.591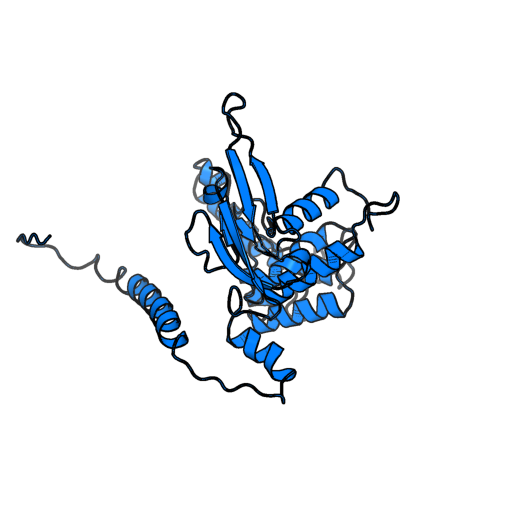 1.00 97.38 98 GLU A C 1
ATOM 777 O O . GLU A 1 98 ? 7.749 -8.636 0.739 1.00 97.38 98 GLU A O 1
ATOM 782 N N . PRO A 1 99 ? 8.998 -9.927 -0.624 1.00 97.56 99 PRO A N 1
ATOM 783 C CA . PRO A 1 99 ? 8.689 -9.131 -1.808 1.00 97.56 99 PRO A CA 1
ATOM 784 C C . PRO A 1 99 ? 7.184 -9.055 -2.125 1.00 97.56 99 PRO A C 1
ATOM 786 O O . PRO A 1 99 ? 6.764 -8.182 -2.882 1.00 97.56 99 PRO A O 1
ATOM 789 N N . SER A 1 100 ? 6.354 -9.928 -1.534 1.00 97.88 100 SER A N 1
ATOM 790 C CA . SER A 1 100 ? 4.895 -9.895 -1.698 1.00 97.88 100 SER A CA 1
ATOM 791 C C . SER A 1 100 ? 4.160 -8.996 -0.694 1.00 97.88 100 SER A C 1
ATOM 793 O O . SER A 1 100 ? 2.997 -8.652 -0.907 1.00 97.88 100 SER A O 1
ATOM 795 N N . HIS A 1 101 ? 4.796 -8.609 0.415 1.00 98.69 101 HIS A N 1
ATOM 796 C CA . HIS A 1 101 ? 4.106 -8.073 1.596 1.00 98.69 101 HIS A CA 1
ATOM 797 C C . HIS A 1 101 ? 3.356 -6.752 1.351 1.00 98.69 101 HIS A C 1
ATOM 799 O O . HIS A 1 101 ? 2.331 -6.489 1.986 1.00 98.69 101 HIS A O 1
ATOM 805 N N . HIS A 1 102 ? 3.837 -5.906 0.438 1.00 98.75 102 HIS A N 1
ATOM 806 C CA . HIS A 1 102 ? 3.207 -4.620 0.115 1.00 98.75 102 HIS A CA 1
ATOM 807 C C . HIS A 1 102 ? 2.133 -4.716 -0.971 1.00 98.75 102 HIS A C 1
ATOM 809 O O . HIS A 1 102 ? 1.291 -3.822 -1.068 1.00 98.75 102 HIS A O 1
ATOM 815 N N . ILE A 1 103 ? 2.145 -5.777 -1.782 1.00 98.81 103 ILE A N 1
ATOM 816 C CA . ILE A 1 103 ? 1.299 -5.928 -2.971 1.00 98.81 103 ILE A CA 1
ATOM 817 C C . ILE A 1 103 ? -0.200 -5.714 -2.700 1.00 98.81 103 ILE A C 1
ATOM 819 O O . ILE A 1 103 ? -0.816 -4.964 -3.465 1.00 98.81 103 ILE A O 1
ATOM 823 N N . PRO A 1 104 ? -0.827 -6.274 -1.640 1.00 98.81 104 PRO A N 1
ATOM 824 C CA . PRO A 1 104 ? -2.266 -6.088 -1.442 1.00 98.81 104 PRO A CA 1
ATOM 825 C C . PRO A 1 104 ? -2.652 -4.620 -1.212 1.00 98.81 104 PRO A C 1
ATOM 827 O O . PRO A 1 104 ? -3.772 -4.233 -1.525 1.00 98.81 104 PRO A O 1
ATOM 830 N N . TYR A 1 105 ? -1.734 -3.778 -0.733 1.00 98.88 105 TYR A N 1
ATOM 831 C CA . TYR A 1 105 ? -1.977 -2.350 -0.509 1.00 98.88 105 TYR A CA 1
ATOM 832 C C . TYR A 1 105 ? -1.913 -1.510 -1.787 1.00 98.88 105 TYR A C 1
ATOM 834 O O . TYR A 1 105 ? -2.386 -0.371 -1.802 1.00 98.88 105 TYR A O 1
ATOM 842 N N . LEU A 1 106 ? -1.373 -2.058 -2.880 1.00 98.88 106 LEU A N 1
ATOM 843 C CA . LEU A 1 106 ? -1.316 -1.365 -4.167 1.00 98.88 106 LEU A CA 1
ATOM 844 C C . LEU A 1 106 ? -2.714 -1.131 -4.757 1.00 98.88 106 LEU A C 1
ATOM 846 O O . LEU A 1 106 ? -2.901 -0.165 -5.496 1.00 98.88 106 LEU A O 1
ATOM 850 N N . TYR A 1 107 ? -3.711 -1.941 -4.383 1.00 98.81 107 TYR A N 1
ATOM 851 C CA . TYR A 1 107 ? -5.110 -1.694 -4.734 1.00 98.81 107 TYR A CA 1
ATOM 852 C C . TYR A 1 107 ? -5.610 -0.356 -4.175 1.00 98.81 107 TYR A C 1
ATOM 854 O O . TYR A 1 107 ? -6.169 0.441 -4.924 1.00 98.81 107 TYR A O 1
ATOM 862 N N . SER A 1 108 ? -5.358 -0.057 -2.894 1.00 98.69 108 SER A N 1
ATOM 863 C CA . SER A 1 108 ? -5.727 1.229 -2.274 1.00 98.69 108 SER A CA 1
ATOM 864 C C . SER A 1 108 ? -5.079 2.404 -3.008 1.00 98.69 108 SER A C 1
ATOM 866 O O . SER A 1 108 ? -5.739 3.409 -3.266 1.00 98.69 108 SER A O 1
ATOM 868 N N . LEU A 1 109 ? -3.808 2.262 -3.399 1.00 98.56 109 LEU A N 1
ATOM 869 C CA . LEU A 1 109 ? -3.073 3.284 -4.156 1.00 98.56 109 LEU A CA 1
ATOM 870 C C . LEU A 1 109 ? -3.585 3.466 -5.592 1.00 98.56 109 LEU A C 1
ATOM 872 O O . LEU A 1 109 ? -3.413 4.537 -6.169 1.00 98.56 109 LEU A O 1
ATOM 876 N N . ALA A 1 110 ? -4.237 2.449 -6.155 1.00 98.44 110 ALA A N 1
ATOM 877 C CA . ALA A 1 110 ? -4.866 2.494 -7.471 1.00 98.44 110 ALA A CA 1
ATOM 878 C C . ALA A 1 110 ? -6.366 2.844 -7.422 1.00 98.44 110 ALA A C 1
ATOM 880 O O . ALA A 1 110 ? -7.033 2.794 -8.454 1.00 98.44 110 ALA A O 1
ATOM 881 N N . GLY A 1 111 ? -6.913 3.200 -6.253 1.00 98.19 111 GLY A N 1
ATOM 882 C CA . GLY A 1 111 ? -8.330 3.551 -6.097 1.00 98.19 111 GLY A CA 1
ATOM 883 C C . GLY A 1 111 ? -9.273 2.347 -6.005 1.00 98.19 111 GLY A C 1
ATOM 884 O O . GLY A 1 111 ? -10.438 2.450 -6.372 1.00 98.19 111 GLY A O 1
ATOM 885 N N . ALA A 1 112 ? -8.794 1.199 -5.535 1.00 98.56 112 ALA A N 1
ATOM 886 C CA . ALA A 1 112 ? -9.582 -0.010 -5.295 1.00 98.56 112 ALA A CA 1
ATOM 887 C C . ALA A 1 112 ? -9.413 -0.508 -3.850 1.00 98.56 112 ALA A C 1
ATOM 889 O O . ALA A 1 112 ? -9.192 -1.695 -3.616 1.00 98.56 112 ALA A O 1
ATOM 890 N N . ALA A 1 113 ? -9.492 0.387 -2.860 1.00 98.62 113 ALA A N 1
ATOM 891 C CA . ALA A 1 113 ? -9.320 0.055 -1.445 1.00 98.62 113 ALA A CA 1
ATOM 892 C C . ALA A 1 113 ? -10.138 -1.160 -0.969 1.00 98.62 113 ALA A C 1
ATOM 894 O O . ALA A 1 113 ? -9.670 -1.881 -0.090 1.00 98.62 113 ALA A O 1
ATOM 895 N N . PHE A 1 114 ? -11.316 -1.436 -1.544 1.00 98.50 114 PHE A N 1
ATOM 896 C CA . PHE A 1 114 ? -12.103 -2.621 -1.173 1.00 98.50 114 PHE A CA 1
ATOM 897 C C . PHE A 1 114 ? -11.335 -3.938 -1.388 1.00 98.50 114 PHE A C 1
ATOM 899 O O . PHE A 1 114 ? -11.387 -4.809 -0.523 1.00 98.50 114 PHE A O 1
ATOM 906 N N . HIS A 1 115 ? -10.539 -4.049 -2.456 1.00 98.62 115 HIS A N 1
ATOM 907 C CA . HIS A 1 115 ? -9.693 -5.219 -2.678 1.00 98.62 115 HIS A CA 1
ATOM 908 C C . HIS A 1 115 ? -8.536 -5.294 -1.681 1.00 98.62 115 HIS A C 1
ATOM 910 O O . HIS A 1 115 ? -8.262 -6.378 -1.174 1.00 98.62 115 HIS A O 1
ATOM 916 N N . THR A 1 116 ? -7.908 -4.175 -1.296 1.00 98.88 116 THR A N 1
ATOM 917 C CA . THR A 1 116 ? -6.929 -4.188 -0.189 1.00 98.88 116 THR A CA 1
ATOM 918 C C . THR A 1 116 ? -7.556 -4.767 1.079 1.00 98.88 116 THR A C 1
ATOM 920 O O . THR A 1 116 ? -6.976 -5.635 1.730 1.00 98.88 116 THR A O 1
ATOM 923 N N . GLN A 1 117 ? -8.756 -4.291 1.429 1.00 98.75 117 GLN A N 1
ATOM 924 C CA . GLN A 1 117 ? -9.475 -4.682 2.644 1.00 98.75 117 GLN A CA 1
ATOM 925 C C . GLN A 1 117 ? -9.798 -6.186 2.649 1.00 98.75 117 GLN A C 1
ATOM 927 O O . GLN A 1 117 ? -9.676 -6.840 3.685 1.00 98.75 117 GLN A O 1
ATOM 932 N N . GLU A 1 118 ? -10.160 -6.750 1.495 1.00 98.38 118 GLU A N 1
ATOM 933 C CA . GLU A 1 118 ? -10.385 -8.187 1.319 1.00 98.38 118 GLU A CA 1
ATOM 934 C C . GLU A 1 118 ? -9.083 -8.994 1.385 1.00 98.38 118 GLU A C 1
ATOM 936 O O . GLU A 1 118 ? -8.981 -9.938 2.174 1.00 98.38 118 GLU A O 1
ATOM 941 N N . ARG A 1 119 ? -8.078 -8.623 0.579 1.00 98.56 119 ARG A N 1
ATOM 942 C CA . ARG A 1 119 ? -6.841 -9.399 0.410 1.00 98.56 119 ARG A CA 1
ATOM 943 C C . ARG A 1 119 ? -6.022 -9.440 1.693 1.00 98.56 119 ARG A C 1
ATOM 945 O O . ARG A 1 119 ? -5.626 -10.524 2.101 1.00 98.56 119 ARG A O 1
ATOM 952 N N . VAL A 1 120 ? -5.837 -8.310 2.378 1.00 98.62 120 VAL A N 1
ATOM 953 C CA . VAL A 1 120 ? -5.079 -8.257 3.644 1.00 98.62 120 VAL A CA 1
ATOM 954 C C . VAL A 1 120 ? -5.707 -9.165 4.707 1.00 98.62 120 VAL A C 1
ATOM 956 O O . VAL A 1 120 ? -4.992 -9.879 5.407 1.00 98.62 120 VAL A O 1
ATOM 959 N N . ARG A 1 121 ? -7.044 -9.199 4.802 1.00 98.00 121 ARG A N 1
ATOM 960 C CA . ARG A 1 121 ? -7.748 -10.089 5.737 1.00 98.00 121 ARG A CA 1
ATOM 961 C C . ARG A 1 121 ? -7.605 -11.562 5.361 1.00 98.00 121 ARG A C 1
ATOM 963 O O . ARG A 1 121 ? -7.373 -12.372 6.253 1.00 98.00 121 ARG A O 1
ATOM 970 N N . SER A 1 122 ? -7.748 -11.904 4.077 1.00 97.75 122 SER A N 1
ATOM 971 C CA . SER A 1 122 ? -7.589 -13.290 3.601 1.00 97.75 122 SER A CA 1
ATOM 972 C C . SER A 1 122 ? -6.180 -13.795 3.887 1.00 97.75 122 SER A C 1
ATOM 974 O O . SER A 1 122 ? -6.006 -14.817 4.543 1.00 97.75 122 SER A O 1
ATOM 976 N N . ILE A 1 123 ? -5.176 -13.000 3.507 1.00 98.38 123 ILE A N 1
ATOM 977 C CA . ILE A 1 123 ? -3.765 -13.293 3.744 1.00 98.38 123 ILE A CA 1
ATOM 978 C C . ILE A 1 123 ? -3.506 -13.500 5.239 1.00 98.38 123 ILE A C 1
ATOM 980 O O . ILE A 1 123 ? -2.922 -14.512 5.619 1.00 98.38 123 ILE A O 1
ATOM 984 N N . ALA A 1 124 ? -3.976 -12.591 6.099 1.00 98.12 124 ALA A N 1
ATOM 985 C CA . ALA A 1 124 ? -3.793 -12.727 7.540 1.00 98.12 124 ALA A CA 1
ATOM 986 C C . ALA A 1 124 ? -4.425 -14.020 8.092 1.00 98.12 124 ALA A C 1
ATOM 988 O O . ALA A 1 124 ? -3.789 -14.726 8.870 1.00 98.12 124 ALA A O 1
ATOM 989 N N . ALA A 1 125 ? -5.647 -14.354 7.667 1.00 96.94 125 ALA A N 1
ATOM 990 C CA . ALA A 1 125 ? -6.352 -15.552 8.123 1.00 96.94 125 ALA A CA 1
ATOM 991 C C . ALA A 1 125 ? -5.695 -16.861 7.651 1.00 96.94 125 ALA A C 1
ATOM 993 O O . ALA A 1 125 ? -5.710 -17.854 8.375 1.00 96.94 125 ALA A O 1
ATOM 994 N N . GLU A 1 126 ? -5.126 -16.867 6.446 1.00 97.25 126 GLU A N 1
ATOM 995 C CA . GLU A 1 126 ? -4.475 -18.040 5.853 1.00 97.25 126 GLU A CA 1
ATOM 996 C C . GLU A 1 126 ? -3.069 -18.286 6.415 1.00 97.25 126 GLU A C 1
ATOM 998 O O . GLU A 1 126 ? -2.635 -19.433 6.507 1.00 97.25 126 GLU A O 1
ATOM 1003 N N . ASN A 1 127 ? -2.355 -17.220 6.789 1.00 97.75 127 ASN A N 1
ATOM 1004 C CA . ASN A 1 127 ? -0.916 -17.279 7.061 1.00 97.75 127 ASN A CA 1
ATOM 1005 C C . ASN A 1 127 ? -0.544 -17.129 8.543 1.00 97.75 127 ASN A C 1
ATOM 1007 O O . ASN A 1 127 ? 0.611 -17.373 8.887 1.00 97.75 127 ASN A O 1
ATOM 1011 N N . TYR A 1 128 ? -1.491 -16.739 9.407 1.00 98.25 128 TYR A N 1
ATOM 1012 C CA . TYR A 1 128 ? -1.233 -16.468 10.823 1.00 98.25 128 TYR A CA 1
ATOM 1013 C C . TYR A 1 128 ? -2.245 -17.165 11.737 1.00 98.25 128 TYR A C 1
ATOM 1015 O O . TYR A 1 128 ? -3.455 -16.972 11.625 1.00 98.25 128 TYR A O 1
ATOM 1023 N N . ASN A 1 129 ? -1.755 -17.937 12.706 1.00 96.81 129 ASN A N 1
ATOM 1024 C CA . ASN A 1 129 ? -2.559 -18.455 13.812 1.00 96.81 129 ASN A CA 1
ATOM 1025 C C . ASN A 1 129 ? -1.721 -18.629 15.093 1.00 96.81 129 ASN A C 1
ATOM 1027 O O . ASN A 1 129 ? -0.518 -18.393 15.113 1.00 96.81 129 ASN A O 1
ATOM 1031 N N . ASN A 1 130 ? -2.368 -19.022 16.190 1.00 96.38 130 ASN A N 1
ATOM 1032 C CA . ASN A 1 130 ? -1.750 -19.119 17.516 1.00 96.38 130 ASN A CA 1
ATOM 1033 C C . ASN A 1 130 ? -1.193 -20.517 17.855 1.00 96.38 130 ASN A C 1
ATOM 1035 O O . ASN A 1 130 ? -0.999 -20.830 19.031 1.00 96.38 130 ASN A O 1
ATOM 1039 N N . THR A 1 131 ? -0.968 -21.374 16.857 1.00 97.31 131 THR A N 1
ATOM 1040 C CA . THR A 1 131 ? -0.371 -22.704 17.050 1.00 97.31 131 THR A CA 1
ATOM 1041 C C . THR A 1 131 ? 1.153 -22.662 16.858 1.00 97.31 131 THR A C 1
ATOM 1043 O O . THR A 1 131 ? 1.672 -21.709 16.278 1.00 97.31 131 THR A O 1
ATOM 1046 N N . PRO A 1 132 ? 1.904 -23.699 17.282 1.00 96.38 132 PRO A N 1
ATOM 1047 C CA . PRO A 1 132 ? 3.352 -23.771 17.047 1.00 96.38 132 PRO A CA 1
ATOM 1048 C C . PRO A 1 132 ? 3.784 -23.736 15.569 1.00 96.38 132 PRO A C 1
ATOM 1050 O O . PRO A 1 132 ? 4.948 -23.469 15.296 1.00 96.38 132 PRO A O 1
ATOM 1053 N N . ILE A 1 133 ? 2.869 -24.008 14.631 1.00 94.25 133 ILE A N 1
ATOM 1054 C CA . ILE A 1 133 ? 3.082 -23.929 13.173 1.00 94.25 133 ILE A CA 1
ATOM 1055 C C . ILE A 1 133 ? 2.283 -22.771 12.557 1.00 94.25 133 ILE A C 1
ATOM 1057 O O . ILE A 1 133 ? 1.853 -22.829 11.410 1.00 94.25 133 ILE A O 1
ATOM 1061 N N . GLY A 1 134 ? 2.004 -21.744 13.358 1.00 94.44 134 GLY A N 1
ATOM 1062 C CA . GLY A 1 134 ? 1.074 -20.679 13.013 1.00 94.44 134 GLY A CA 1
ATOM 1063 C C . GLY A 1 134 ? 1.589 -19.624 12.048 1.00 94.44 134 GLY A C 1
ATOM 1064 O O . GLY A 1 134 ? 0.879 -18.651 11.846 1.00 94.44 134 GLY A O 1
ATOM 1065 N N . LEU A 1 135 ? 2.778 -19.799 11.473 1.00 95.94 135 LEU A N 1
ATOM 1066 C CA . LEU A 1 135 ? 3.330 -18.950 10.422 1.00 95.94 135 LEU A CA 1
ATOM 1067 C C . LEU A 1 135 ? 3.562 -19.800 9.175 1.00 95.94 135 LEU A C 1
ATOM 1069 O O . LEU A 1 135 ? 4.076 -20.915 9.269 1.00 95.94 135 LEU A O 1
ATOM 1073 N N . SER A 1 136 ? 3.184 -19.276 8.014 1.00 94.12 136 SER A N 1
ATOM 1074 C CA . SER A 1 136 ? 3.318 -19.979 6.734 1.00 94.12 136 SER A CA 1
ATOM 1075 C C . SER A 1 136 ? 4.738 -19.970 6.155 1.00 94.12 136 SER A C 1
ATOM 1077 O O . SER A 1 136 ? 5.050 -20.813 5.315 1.00 94.12 136 SER A O 1
ATOM 1079 N N . GLY A 1 137 ? 5.590 -19.040 6.593 1.00 94.00 137 GLY A N 1
ATOM 1080 C CA . GLY A 1 137 ? 6.973 -18.868 6.146 1.00 94.00 137 GLY A CA 1
ATOM 1081 C C . GLY A 1 137 ? 7.936 -18.623 7.307 1.00 94.00 137 GLY A C 1
ATOM 1082 O O . GLY A 1 137 ? 7.561 -18.738 8.479 1.00 94.00 137 GLY A O 1
ATOM 1083 N N . ASN A 1 138 ? 9.184 -18.286 6.976 1.00 96.12 138 ASN A N 1
ATOM 1084 C CA . ASN A 1 138 ? 10.160 -17.851 7.971 1.00 96.12 138 ASN A CA 1
ATOM 1085 C C . ASN A 1 138 ? 9.656 -16.578 8.667 1.00 96.12 138 ASN A C 1
ATOM 1087 O O . ASN A 1 138 ? 8.942 -15.775 8.086 1.00 96.12 138 ASN A O 1
ATOM 1091 N N . GLU A 1 139 ? 9.976 -16.410 9.949 1.00 96.44 139 GLU A N 1
ATOM 1092 C CA . GLU A 1 139 ? 9.526 -15.233 10.709 1.00 96.44 139 GLU A CA 1
ATOM 1093 C C . GLU A 1 139 ? 10.309 -13.961 10.326 1.00 96.44 139 GLU A C 1
ATOM 1095 O O . GLU A 1 139 ? 9.808 -12.843 10.475 1.00 96.44 139 GLU A O 1
ATOM 1100 N N . ASP A 1 140 ? 11.526 -14.167 9.815 1.00 96.56 140 ASP A N 1
ATOM 1101 C CA . ASP A 1 140 ? 12.467 -13.163 9.320 1.00 96.56 140 ASP A CA 1
ATOM 1102 C C . ASP A 1 140 ? 12.697 -12.003 10.290 1.00 96.56 140 ASP A C 1
ATOM 1104 O O . ASP A 1 140 ? 12.595 -10.815 9.981 1.00 96.56 140 ASP A O 1
ATOM 1108 N N . CYS A 1 141 ? 13.080 -12.392 11.510 1.00 97.00 141 CYS A N 1
ATOM 1109 C CA . CYS A 1 141 ? 13.569 -11.506 12.566 1.00 97.00 141 CYS A CA 1
ATOM 1110 C C . CYS A 1 141 ? 12.591 -10.375 12.933 1.00 97.00 141 CYS A C 1
ATOM 1112 O O . CYS A 1 141 ? 13.019 -9.268 13.270 1.00 97.00 141 CYS A O 1
ATOM 1114 N N . GLY A 1 142 ? 11.288 -10.641 12.881 1.00 97.44 142 GLY A N 1
ATOM 1115 C CA . GLY A 1 142 ? 10.225 -9.693 13.194 1.00 97.44 142 GLY A CA 1
ATOM 1116 C C . GLY A 1 142 ? 9.412 -9.241 11.987 1.00 97.44 142 GLY A C 1
ATOM 1117 O O . GLY A 1 142 ? 8.364 -8.626 12.183 1.00 97.44 142 GLY A O 1
ATOM 1118 N N . GLN A 1 143 ? 9.855 -9.506 10.758 1.00 98.06 143 GLN A N 1
ATOM 1119 C CA . GLN A 1 143 ? 9.225 -8.972 9.550 1.00 98.06 143 GLN A CA 1
ATOM 1120 C C . GLN A 1 143 ? 7.794 -9.494 9.355 1.00 98.06 143 GLN A C 1
ATOM 1122 O O . GLN A 1 143 ? 6.867 -8.696 9.178 1.00 98.06 143 GLN A O 1
ATOM 1127 N N . MET A 1 144 ? 7.577 -10.809 9.464 1.00 98.00 144 MET A N 1
ATOM 1128 C CA . MET A 1 144 ? 6.235 -11.399 9.355 1.00 98.00 144 MET A CA 1
ATOM 1129 C C . MET A 1 144 ? 5.306 -10.914 10.469 1.00 98.00 144 MET A C 1
ATOM 1131 O O . MET A 1 144 ? 4.141 -10.588 10.221 1.00 98.00 144 MET A O 1
ATOM 1135 N N . SER A 1 145 ? 5.826 -10.841 11.695 1.00 98.00 145 SER A N 1
ATOM 1136 C CA . SER A 1 145 ? 5.084 -10.376 12.868 1.00 98.00 145 SER A CA 1
ATOM 1137 C C . SER A 1 145 ? 4.699 -8.898 12.746 1.00 98.00 145 SER A C 1
ATOM 1139 O O . SER A 1 145 ? 3.562 -8.517 13.034 1.00 98.00 145 SER A O 1
ATOM 1141 N N . ALA A 1 146 ? 5.622 -8.056 12.275 1.00 98.44 146 ALA A N 1
ATOM 1142 C CA . ALA A 1 146 ? 5.385 -6.635 12.055 1.00 98.44 146 ALA A CA 1
ATOM 1143 C C . ALA A 1 146 ? 4.335 -6.402 10.964 1.00 98.44 146 ALA A C 1
ATOM 1145 O O . ALA A 1 146 ? 3.454 -5.560 11.154 1.00 98.44 146 ALA A O 1
ATOM 1146 N N . TRP A 1 147 ? 4.373 -7.174 9.869 1.00 98.69 147 TRP A N 1
ATOM 1147 C CA . TRP A 1 147 ? 3.336 -7.120 8.836 1.00 98.69 147 TRP A CA 1
ATOM 1148 C C . TRP A 1 147 ? 1.949 -7.373 9.425 1.00 98.69 147 TRP A C 1
ATOM 1150 O O . TRP A 1 147 ? 1.029 -6.585 9.188 1.00 98.69 147 TRP A O 1
ATOM 1160 N N . TYR A 1 148 ? 1.807 -8.416 10.249 1.00 98.62 148 TYR A N 1
ATOM 1161 C CA . TYR A 1 148 ? 0.534 -8.734 10.892 1.00 98.62 148 TYR A CA 1
ATOM 1162 C C . TYR A 1 148 ? 0.062 -7.609 11.817 1.00 98.62 148 TYR A C 1
ATOM 1164 O O . TYR A 1 148 ? -1.098 -7.213 11.749 1.00 98.62 148 TYR A O 1
ATOM 1172 N N . ILE A 1 149 ? 0.947 -7.056 12.654 1.00 98.50 149 ILE A N 1
ATOM 1173 C CA . ILE A 1 149 ? 0.593 -5.988 13.603 1.00 98.50 149 ILE A CA 1
ATOM 1174 C C . ILE A 1 149 ? 0.151 -4.713 12.870 1.00 98.50 149 ILE A C 1
ATOM 1176 O O . ILE A 1 149 ? -0.883 -4.144 13.220 1.00 98.50 149 ILE A O 1
ATOM 1180 N N . PHE A 1 150 ? 0.883 -4.280 11.839 1.00 98.81 150 PHE A N 1
ATOM 1181 C CA . PHE A 1 150 ? 0.482 -3.139 11.007 1.00 98.81 150 PHE A CA 1
ATOM 1182 C C . PHE A 1 150 ? -0.871 -3.387 10.330 1.00 98.81 150 PHE A C 1
ATOM 1184 O O . PHE A 1 150 ? -1.798 -2.583 10.456 1.00 98.81 150 PHE A O 1
ATOM 1191 N N . SER A 1 151 ? -1.022 -4.548 9.694 1.00 98.75 151 SER A N 1
ATOM 1192 C CA . SER A 1 151 ? -2.268 -4.954 9.041 1.00 98.75 151 SER A CA 1
ATOM 1193 C C . SER A 1 151 ? -3.449 -4.977 10.010 1.00 98.75 151 SER A C 1
ATOM 1195 O O . SER A 1 151 ? -4.513 -4.454 9.687 1.00 98.75 151 SER A O 1
ATOM 1197 N N . ALA A 1 152 ? -3.244 -5.490 11.225 1.00 98.62 152 ALA A N 1
ATOM 1198 C CA . ALA A 1 152 ? -4.258 -5.547 12.268 1.00 98.62 152 ALA A CA 1
ATOM 1199 C C . ALA A 1 152 ? -4.697 -4.163 12.757 1.00 98.62 152 ALA A C 1
ATOM 1201 O O . ALA A 1 152 ? -5.891 -3.968 12.998 1.00 98.62 152 ALA A O 1
ATOM 1202 N N . MET A 1 153 ? -3.767 -3.202 12.845 1.00 98.69 153 MET A N 1
ATOM 1203 C CA . MET A 1 153 ? -4.085 -1.791 13.112 1.00 98.69 153 MET A CA 1
ATOM 1204 C C . MET A 1 153 ? -4.823 -1.120 11.942 1.00 98.69 153 MET A C 1
ATOM 1206 O O . MET A 1 153 ? -5.418 -0.059 12.118 1.00 98.69 153 MET A O 1
ATOM 1210 N N . GLY A 1 154 ? -4.810 -1.733 10.757 1.00 98.62 154 GLY A N 1
ATOM 1211 C CA . GLY A 1 154 ? -5.540 -1.279 9.579 1.00 98.62 154 GLY A CA 1
ATOM 1212 C C . GLY A 1 154 ? -4.732 -0.415 8.613 1.00 98.62 154 GLY A C 1
ATOM 1213 O O . GLY A 1 154 ? -5.331 0.188 7.727 1.00 98.62 154 GLY A O 1
ATOM 1214 N N . PHE A 1 155 ? -3.402 -0.338 8.732 1.00 98.75 155 PHE A N 1
ATOM 1215 C CA . PHE A 1 155 ? -2.556 0.430 7.808 1.00 98.75 155 PHE A CA 1
ATOM 1216 C C . PHE A 1 155 ? -1.124 -0.114 7.721 1.00 98.75 155 PHE A C 1
ATOM 1218 O O . PHE A 1 155 ? -0.626 -0.700 8.673 1.00 98.75 155 PHE A O 1
ATOM 1225 N N . TYR A 1 156 ? -0.437 0.105 6.597 1.00 98.88 156 TYR A N 1
ATOM 1226 C CA . TYR A 1 156 ? 0.889 -0.467 6.333 1.00 98.88 156 TYR A CA 1
ATOM 1227 C C . TYR A 1 156 ? 1.837 0.509 5.611 1.00 98.88 156 TYR A C 1
ATOM 1229 O O . TYR A 1 156 ? 1.407 1.217 4.695 1.00 98.88 156 TYR A O 1
ATOM 1237 N N . PRO A 1 157 ? 3.132 0.562 5.977 1.00 98.50 157 PRO A N 1
ATOM 1238 C CA . PRO A 1 157 ? 4.113 1.429 5.325 1.00 98.50 157 PRO A CA 1
ATOM 1239 C C . PRO A 1 157 ? 4.634 0.816 4.010 1.00 98.50 157 PRO A C 1
ATOM 1241 O O . PRO A 1 157 ? 5.737 0.280 3.963 1.00 98.50 157 PRO A O 1
ATOM 1244 N N . VAL A 1 158 ? 3.860 0.920 2.919 1.00 98.56 158 VAL A N 1
ATOM 1245 C CA . VAL A 1 158 ? 4.249 0.408 1.580 1.00 98.56 158 VAL A CA 1
ATOM 1246 C C . VAL A 1 158 ? 5.593 0.968 1.115 1.00 98.56 158 VAL A C 1
ATOM 1248 O O . VAL A 1 158 ? 6.433 0.234 0.606 1.00 98.56 158 VAL A O 1
ATOM 1251 N N . ASN A 1 159 ? 5.808 2.267 1.317 1.00 96.94 159 ASN A N 1
ATOM 1252 C CA . ASN A 1 159 ? 7.076 2.938 1.066 1.00 96.94 159 ASN A CA 1
ATOM 1253 C C . ASN A 1 159 ? 7.624 3.461 2.402 1.00 96.94 159 ASN A C 1
ATOM 1255 O O . ASN A 1 159 ? 7.252 4.567 2.807 1.00 96.94 159 ASN A O 1
ATOM 1259 N N . PRO A 1 160 ? 8.516 2.725 3.089 1.00 93.38 160 PRO A N 1
ATOM 1260 C CA . PRO A 1 160 ? 8.945 3.063 4.448 1.00 93.38 160 PRO A CA 1
ATOM 1261 C C . PRO A 1 160 ? 9.584 4.448 4.604 1.00 93.38 160 PRO A C 1
ATOM 1263 O O . PRO A 1 160 ? 9.596 5.002 5.700 1.00 93.38 160 PRO A O 1
ATOM 1266 N N . VAL A 1 161 ? 10.107 5.037 3.523 1.00 90.81 161 VAL A N 1
ATOM 1267 C CA . VAL A 1 161 ? 10.731 6.369 3.567 1.00 90.81 161 VAL A CA 1
ATOM 1268 C C . VAL A 1 161 ? 9.769 7.508 3.229 1.00 90.81 161 VAL A C 1
ATOM 1270 O O . VAL A 1 161 ? 10.161 8.660 3.369 1.00 90.81 161 VAL A O 1
ATOM 1273 N N . SER A 1 162 ? 8.539 7.220 2.792 1.00 94.25 162 SER A N 1
ATOM 1274 C CA . SER A 1 162 ? 7.545 8.241 2.410 1.00 94.25 162 SER A CA 1
ATOM 1275 C C . SER A 1 162 ? 6.985 9.036 3.588 1.00 94.25 162 SER A C 1
ATOM 1277 O O . SER A 1 162 ? 6.516 10.151 3.386 1.00 94.25 162 SER A O 1
ATOM 1279 N N . ALA A 1 163 ? 7.057 8.478 4.803 1.00 95.75 163 ALA A N 1
ATOM 1280 C CA . ALA A 1 163 ? 6.288 8.931 5.962 1.00 95.75 163 ALA A CA 1
ATOM 1281 C C . ALA A 1 163 ? 4.759 8.799 5.775 1.00 95.75 163 ALA A C 1
ATOM 1283 O O . ALA A 1 163 ? 3.990 9.498 6.434 1.00 95.75 163 ALA A O 1
ATOM 1284 N N . GLU A 1 164 ? 4.325 7.880 4.911 1.00 98.00 164 GLU A N 1
ATOM 1285 C CA . GLU A 1 164 ? 2.926 7.546 4.648 1.00 98.00 164 GLU A CA 1
ATOM 1286 C C . GLU A 1 164 ? 2.626 6.099 5.060 1.00 98.00 164 GLU A C 1
ATOM 1288 O O . GLU A 1 164 ? 3.464 5.200 4.934 1.00 98.00 164 GLU A O 1
ATOM 1293 N N . TYR A 1 165 ? 1.397 5.870 5.515 1.00 98.75 165 TYR A N 1
ATOM 1294 C CA . TYR A 1 165 ? 0.841 4.547 5.772 1.00 98.75 165 TYR A CA 1
ATOM 1295 C C . TYR A 1 165 ? -0.408 4.355 4.919 1.00 98.75 165 TYR A C 1
ATOM 1297 O O . TYR A 1 165 ? -1.353 5.142 5.001 1.00 98.75 165 TYR A O 1
ATOM 1305 N N . VAL A 1 166 ? -0.419 3.294 4.115 1.00 98.88 166 VAL A N 1
ATOM 1306 C CA . VAL A 1 166 ? -1.544 2.949 3.246 1.00 98.88 166 VAL A CA 1
ATOM 1307 C C . VAL A 1 166 ? -2.581 2.189 4.051 1.00 98.88 166 VAL A C 1
ATOM 1309 O O . VAL A 1 166 ? -2.270 1.191 4.699 1.00 98.88 166 VAL A O 1
ATOM 1312 N N . VAL A 1 167 ? -3.821 2.661 4.014 1.00 98.81 16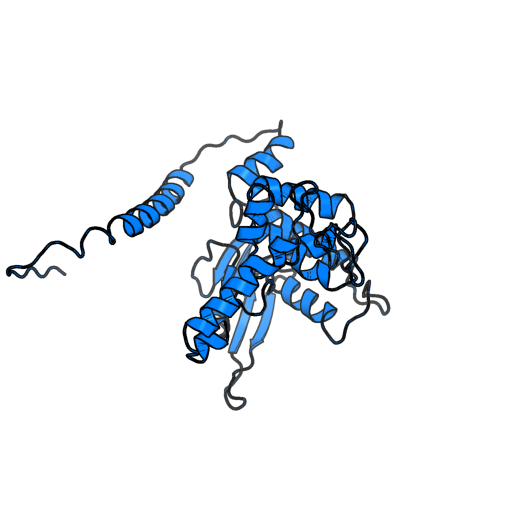7 VAL A N 1
ATOM 1313 C CA . VAL A 1 167 ? -4.920 2.086 4.786 1.00 98.81 167 VAL A CA 1
ATOM 1314 C C . VAL A 1 167 ? -5.426 0.800 4.123 1.00 98.81 167 VAL A C 1
ATOM 1316 O O . VAL A 1 167 ? -5.695 0.761 2.917 1.00 98.81 167 VAL A O 1
ATOM 1319 N N . GLY A 1 168 ? -5.551 -0.246 4.940 1.00 98.38 168 GLY A N 1
ATOM 1320 C CA . GLY A 1 168 ? -6.231 -1.504 4.638 1.00 98.38 168 GLY A CA 1
ATOM 1321 C C . GLY A 1 168 ? -7.553 -1.594 5.403 1.00 98.38 168 GLY A C 1
ATOM 1322 O O . GLY A 1 168 ? -8.426 -0.747 5.225 1.00 98.38 168 GLY A O 1
ATOM 1323 N N . ALA A 1 169 ? -7.705 -2.607 6.261 1.00 97.12 169 ALA A N 1
ATOM 1324 C CA . ALA A 1 169 ? -8.828 -2.724 7.193 1.00 97.12 169 ALA A CA 1
ATOM 1325 C C . ALA A 1 169 ? -8.359 -3.272 8.553 1.00 97.12 169 ALA A C 1
ATOM 1327 O O . ALA A 1 169 ? -7.639 -4.269 8.563 1.00 97.12 169 ALA A O 1
ATOM 1328 N N . PRO A 1 170 ? -8.782 -2.681 9.684 1.00 98.44 170 PRO A N 1
ATOM 1329 C CA . PRO A 1 170 ? -8.407 -3.152 11.018 1.00 98.44 170 PRO A CA 1
ATOM 1330 C C . PRO A 1 170 ? -9.046 -4.507 11.340 1.00 98.44 170 PRO A C 1
ATOM 1332 O O . PRO A 1 170 ? -10.152 -4.801 10.885 1.00 98.44 170 PRO A O 1
ATOM 1335 N N . PHE A 1 171 ? -8.386 -5.339 12.146 1.00 98.25 171 PHE A N 1
ATOM 1336 C CA . PHE A 1 171 ? -8.876 -6.693 12.466 1.00 98.25 171 PHE A CA 1
ATOM 1337 C C . PHE A 1 171 ? -9.692 -6.762 13.762 1.00 98.25 171 PHE A C 1
ATOM 1339 O O . PHE A 1 171 ? -10.483 -7.689 13.945 1.00 98.25 171 PHE A O 1
ATOM 1346 N N . TYR A 1 172 ? -9.519 -5.785 14.652 1.00 98.25 172 TYR A N 1
ATOM 1347 C CA . TYR A 1 172 ? -10.105 -5.774 15.990 1.00 98.25 172 TYR A CA 1
ATOM 1348 C C . TYR A 1 172 ? -10.913 -4.506 16.237 1.00 98.25 172 TYR A C 1
ATOM 1350 O O . TYR A 1 172 ? -10.653 -3.471 15.631 1.00 98.25 172 TYR A O 1
ATOM 1358 N N . ASP A 1 173 ? -11.867 -4.601 17.164 1.00 98.50 173 ASP A N 1
ATOM 1359 C CA . ASP A 1 173 ? -12.738 -3.483 17.535 1.00 98.50 173 ASP A CA 1
ATOM 1360 C C . ASP A 1 173 ? -11.947 -2.331 18.177 1.00 98.50 173 ASP A C 1
ATOM 1362 O O . ASP A 1 173 ? -12.287 -1.165 17.992 1.00 98.50 173 ASP A O 1
ATOM 1366 N N . GLU A 1 174 ? -10.859 -2.648 18.886 1.00 98.62 174 GLU A N 1
ATOM 1367 C CA . GLU A 1 174 ? -9.934 -1.663 19.440 1.00 98.62 174 GLU A CA 1
ATOM 1368 C C . GLU A 1 174 ? -8.496 -2.204 19.475 1.00 98.62 174 GLU A C 1
ATOM 1370 O O . GLU A 1 174 ? -8.260 -3.366 19.817 1.00 98.62 174 GLU A O 1
ATOM 1375 N N . MET A 1 175 ? -7.529 -1.348 19.144 1.00 98.50 175 MET A N 1
ATOM 1376 C CA . MET A 1 175 ? -6.102 -1.556 19.390 1.00 98.50 175 MET A CA 1
ATOM 1377 C C . MET A 1 175 ? -5.502 -0.288 19.989 1.00 98.50 175 MET A C 1
ATOM 1379 O O . MET A 1 175 ? -5.822 0.820 19.568 1.00 98.50 175 MET A O 1
ATOM 1383 N N . ILE A 1 176 ? -4.607 -0.440 20.960 1.00 98.50 176 ILE A N 1
ATOM 1384 C CA . ILE A 1 176 ? -3.937 0.682 21.620 1.00 98.50 176 ILE A CA 1
ATOM 1385 C C . ILE A 1 176 ? -2.435 0.450 21.532 1.00 98.50 176 ILE A C 1
ATOM 1387 O O . ILE A 1 176 ? -1.952 -0.620 21.901 1.00 98.50 176 ILE A O 1
ATOM 1391 N N . ILE A 1 177 ? -1.700 1.460 21.070 1.00 97.38 177 ILE A N 1
ATOM 1392 C CA . ILE A 1 177 ? -0.240 1.451 21.033 1.00 97.38 177 ILE A CA 1
ATOM 1393 C C . ILE A 1 177 ? 0.307 2.690 21.743 1.00 97.38 177 ILE A C 1
ATOM 1395 O O . ILE A 1 177 ? -0.115 3.819 21.492 1.00 97.38 177 ILE A O 1
ATOM 1399 N N . ASP A 1 178 ? 1.258 2.477 22.647 1.00 97.06 178 ASP A N 1
ATOM 1400 C CA . ASP A 1 178 ? 1.991 3.558 23.299 1.00 97.06 178 ASP A CA 1
ATOM 1401 C C . ASP A 1 178 ? 3.236 3.872 22.454 1.00 97.06 178 ASP A C 1
ATOM 1403 O O . ASP A 1 178 ? 4.239 3.159 22.490 1.00 97.06 178 ASP A O 1
ATOM 1407 N N . LEU A 1 179 ? 3.155 4.936 21.652 1.00 95.81 179 LEU A N 1
ATOM 1408 C CA . LEU A 1 179 ? 4.188 5.326 20.699 1.00 95.81 179 LEU A CA 1
ATOM 1409 C C . LEU A 1 179 ? 5.424 5.870 21.426 1.00 95.81 179 LEU A C 1
ATOM 1411 O O . LEU A 1 179 ? 5.295 6.847 22.179 1.00 95.81 179 LEU A O 1
ATOM 1415 N N . PRO A 1 180 ? 6.623 5.310 21.174 1.00 94.19 180 PRO A N 1
ATOM 1416 C CA . PRO A 1 180 ? 7.852 5.851 21.732 1.00 94.19 180 PRO A CA 1
ATOM 1417 C C . PRO A 1 180 ? 8.081 7.275 21.220 1.00 94.19 180 PRO A C 1
ATOM 1419 O O . PRO A 1 180 ? 7.671 7.632 20.114 1.00 94.19 180 PRO A O 1
ATOM 1422 N N . GLN A 1 181 ? 8.732 8.098 22.034 1.00 92.69 181 GLN A N 1
ATOM 1423 C CA . GLN A 1 181 ? 9.113 9.456 21.659 1.00 92.69 181 GLN A CA 1
ATOM 1424 C C . GLN A 1 181 ? 10.616 9.513 21.349 1.00 92.69 181 GLN A C 1
ATOM 1426 O O . GLN A 1 181 ? 11.372 8.706 21.893 1.00 92.69 181 GLN A O 1
ATOM 1431 N N . PRO A 1 182 ? 11.073 10.442 20.484 1.00 89.50 182 PRO A N 1
ATOM 1432 C CA . PRO A 1 182 ? 12.489 10.537 20.115 1.00 89.50 182 PRO A CA 1
ATOM 1433 C C . PRO A 1 182 ? 13.420 10.746 21.313 1.00 89.50 182 PRO A C 1
ATOM 1435 O O . PRO A 1 182 ? 14.549 10.261 21.318 1.00 89.50 182 PRO A O 1
ATOM 1438 N N . ASP A 1 183 ? 12.938 11.464 22.326 1.00 91.12 183 ASP A N 1
ATOM 1439 C CA . ASP A 1 183 ? 13.593 11.572 23.620 1.00 91.12 183 ASP A CA 1
ATOM 1440 C C . ASP A 1 183 ? 13.022 10.502 24.559 1.00 91.12 183 ASP A C 1
ATOM 1442 O O . ASP A 1 183 ? 11.838 10.528 24.897 1.00 91.12 183 ASP A O 1
ATOM 1446 N N . ALA A 1 184 ? 13.880 9.576 24.993 1.00 85.94 184 ALA A N 1
ATOM 1447 C CA . ALA A 1 184 ? 13.520 8.479 25.889 1.00 85.94 184 ALA A CA 1
ATOM 1448 C C . ALA A 1 184 ? 13.035 8.947 27.276 1.00 85.94 184 ALA A C 1
ATOM 1450 O O . ALA A 1 184 ? 12.445 8.157 28.011 1.00 85.94 184 ALA A O 1
ATOM 1451 N N . MET A 1 185 ? 13.281 10.209 27.647 1.00 91.25 185 MET A N 1
ATOM 1452 C CA . MET A 1 185 ? 12.756 10.815 28.875 1.00 91.25 185 MET A CA 1
ATOM 1453 C C . MET A 1 185 ? 11.330 11.351 28.706 1.00 91.25 185 MET A C 1
ATOM 1455 O O . MET A 1 185 ? 10.657 11.643 29.697 1.00 91.25 185 MET A O 1
ATOM 1459 N N . VAL A 1 186 ? 10.848 11.492 27.468 1.00 91.75 186 VAL A N 1
ATOM 1460 C CA . VAL A 1 186 ? 9.481 11.926 27.182 1.00 91.75 186 VAL A CA 1
ATOM 1461 C C . VAL A 1 186 ? 8.558 10.714 27.213 1.00 91.75 186 VAL A C 1
ATOM 1463 O O . VAL A 1 186 ? 8.796 9.699 26.562 1.00 91.75 186 VAL A O 1
ATOM 1466 N N . GLN A 1 187 ? 7.466 10.838 27.967 1.00 93.88 187 GLN A N 1
ATOM 1467 C CA . GLN A 1 187 ? 6.455 9.792 28.063 1.00 93.88 187 GLN A CA 1
ATOM 1468 C C . GLN A 1 187 ? 5.879 9.447 26.684 1.00 93.88 187 GLN A C 1
ATOM 1470 O O . GLN A 1 187 ? 5.530 10.346 25.909 1.00 93.88 187 GLN A O 1
ATOM 1475 N N . SER A 1 188 ? 5.717 8.146 26.425 1.00 95.50 188 SER A N 1
ATOM 1476 C CA . SER A 1 188 ? 5.049 7.639 25.229 1.00 95.50 188 SER A CA 1
ATOM 1477 C C . SER A 1 188 ? 3.699 8.313 24.995 1.00 95.50 188 SER A C 1
ATOM 1479 O O . SER A 1 188 ? 2.951 8.619 25.931 1.00 95.50 188 SER A O 1
ATOM 1481 N N . LYS A 1 189 ? 3.370 8.522 23.721 1.00 96.81 189 LYS A N 1
ATOM 1482 C CA . LYS A 1 189 ? 2.078 9.068 23.302 1.00 96.81 189 LYS A 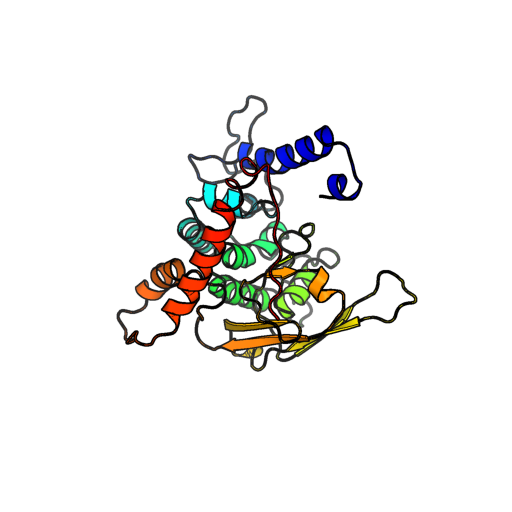CA 1
ATOM 1483 C C . LYS A 1 189 ? 1.157 7.931 22.906 1.00 96.81 189 LYS A C 1
ATOM 1485 O O . LYS A 1 189 ? 1.495 7.121 22.054 1.00 96.81 189 LYS A O 1
ATOM 1490 N N . ARG A 1 190 ? -0.019 7.874 23.520 1.00 98.00 190 ARG A N 1
ATOM 1491 C CA . ARG A 1 190 ? -1.002 6.835 23.222 1.00 98.00 190 ARG A CA 1
ATOM 1492 C C . ARG A 1 190 ? -1.703 7.116 21.901 1.00 98.00 190 ARG A C 1
ATOM 1494 O O . ARG A 1 190 ? -2.269 8.194 21.739 1.00 98.00 190 ARG A O 1
ATOM 1501 N N . LEU A 1 191 ? -1.697 6.137 21.007 1.00 98.50 191 LEU A N 1
ATOM 1502 C CA . LEU A 1 191 ? -2.534 6.084 19.817 1.00 98.50 191 LEU A CA 1
ATOM 1503 C C . LEU A 1 191 ? -3.574 4.977 20.008 1.00 98.50 191 LEU A C 1
ATOM 1505 O O . LEU A 1 191 ? -3.225 3.814 20.211 1.00 98.50 191 LEU A O 1
ATOM 1509 N N . THR A 1 192 ? -4.845 5.352 19.945 1.00 98.81 192 THR A N 1
ATOM 1510 C CA . THR A 1 192 ? -5.978 4.432 20.040 1.00 98.81 192 THR A CA 1
ATOM 1511 C C . THR A 1 192 ? -6.612 4.278 18.664 1.00 98.81 192 THR A C 1
ATOM 1513 O O . THR A 1 192 ? -6.976 5.264 18.032 1.00 98.81 192 THR A O 1
ATOM 1516 N N . ILE A 1 193 ? -6.762 3.044 18.199 1.00 98.88 193 ILE A N 1
ATOM 1517 C CA . ILE A 1 193 ? -7.449 2.688 16.962 1.00 98.88 193 ILE A CA 1
ATOM 1518 C C . ILE A 1 193 ? -8.766 2.015 17.333 1.00 98.88 193 ILE A C 1
ATOM 1520 O O . ILE A 1 193 ? -8.746 0.995 18.014 1.00 98.88 193 ILE A O 1
ATOM 1524 N N . LYS A 1 194 ? -9.896 2.561 16.880 1.00 98.88 194 LYS A N 1
ATOM 1525 C CA . LYS A 1 194 ? -11.247 2.027 17.111 1.00 98.88 194 LYS A CA 1
ATOM 1526 C C . LYS A 1 194 ? -11.905 1.647 15.796 1.00 98.88 194 LYS A C 1
ATOM 1528 O O . LYS A 1 194 ? -11.846 2.415 14.839 1.00 98.88 194 LYS A O 1
ATOM 1533 N N . ALA A 1 195 ? -12.555 0.494 15.761 1.00 98.69 195 ALA A N 1
ATOM 1534 C CA . ALA A 1 195 ? -13.189 -0.053 14.571 1.00 98.69 195 ALA A CA 1
ATOM 1535 C C . ALA A 1 195 ? -14.326 -1.018 14.937 1.00 98.69 195 ALA A C 1
ATOM 1537 O O . ALA A 1 195 ? -14.250 -2.217 14.681 1.00 98.69 195 ALA A O 1
ATOM 1538 N N . GLU A 1 196 ? -15.386 -0.508 15.561 1.00 98.31 196 GLU A N 1
ATOM 1539 C CA . GLU A 1 196 ? -16.495 -1.329 16.065 1.00 98.31 196 GLU A CA 1
ATOM 1540 C C . GLU A 1 196 ? -17.049 -2.295 14.995 1.00 98.31 196 GLU A C 1
ATOM 1542 O O . GLU A 1 196 ? -17.534 -1.887 13.932 1.00 98.31 196 GLU A O 1
ATOM 1547 N N . GLY A 1 197 ? -16.995 -3.598 15.286 1.00 97.25 197 GLY A N 1
ATOM 1548 C CA . GLY A 1 197 ? -17.464 -4.657 14.398 1.00 97.25 197 GLY A CA 1
ATOM 1549 C C . GLY A 1 197 ? -16.433 -5.136 13.373 1.00 97.25 197 GLY A C 1
ATOM 1550 O O . GLY A 1 197 ? -16.791 -5.948 12.516 1.00 97.25 197 GLY A O 1
ATOM 1551 N N . ALA A 1 198 ? -15.173 -4.696 13.451 1.00 97.19 198 ALA A N 1
ATOM 1552 C CA . ALA A 1 198 ? -14.085 -5.048 12.528 1.00 97.19 198 ALA A CA 1
ATOM 1553 C C . ALA A 1 198 ? -13.809 -6.553 12.399 1.00 97.19 198 ALA A C 1
ATOM 1555 O O . ALA A 1 198 ? -13.247 -6.996 11.395 1.00 97.19 198 ALA A O 1
ATOM 1556 N N . LYS A 1 199 ? -14.220 -7.353 13.387 1.00 93.69 199 LYS A N 1
ATOM 1557 C CA . LYS A 1 199 ? -14.135 -8.820 13.317 1.00 93.69 199 LYS A CA 1
ATOM 1558 C C . LYS A 1 199 ? -15.043 -9.417 12.240 1.00 93.69 199 LYS A C 1
ATOM 1560 O O . LYS A 1 199 ? -14.690 -10.425 11.641 1.00 93.69 199 LYS A O 1
ATOM 1565 N N . ASN A 1 200 ? -16.201 -8.799 12.000 1.00 94.50 200 ASN A N 1
ATOM 1566 C CA . ASN A 1 200 ? -17.235 -9.321 11.099 1.00 94.50 200 ASN A CA 1
ATOM 1567 C C . ASN A 1 200 ? -17.369 -8.479 9.821 1.00 94.50 200 ASN A C 1
ATOM 1569 O O . ASN A 1 200 ? -17.589 -9.017 8.738 1.00 94.50 200 ASN A O 1
ATOM 1573 N N . LYS A 1 201 ? -17.199 -7.160 9.945 1.00 97.75 201 LYS A N 1
ATOM 1574 C CA . LYS A 1 201 ? -17.350 -6.184 8.866 1.00 97.75 201 LYS A CA 1
ATOM 1575 C C . LYS A 1 201 ? -16.026 -5.978 8.150 1.00 97.75 201 LYS A C 1
ATOM 1577 O O . LYS A 1 201 ? -15.057 -5.494 8.735 1.00 97.75 201 LYS A O 1
ATOM 1582 N N . LYS A 1 202 ? -15.985 -6.332 6.868 1.00 96.50 202 LYS A N 1
ATOM 1583 C CA . LYS A 1 202 ? -14.741 -6.323 6.088 1.00 96.50 202 LYS A CA 1
ATOM 1584 C C . LYS A 1 202 ? -14.330 -4.925 5.641 1.00 96.50 202 LYS A C 1
ATOM 1586 O O . LYS A 1 202 ? -13.130 -4.659 5.597 1.00 96.50 202 LYS A O 1
ATOM 1591 N N . TYR A 1 203 ? -15.300 -4.059 5.342 1.00 98.62 203 TYR A N 1
ATOM 1592 C CA . TYR A 1 203 ? -15.053 -2.829 4.600 1.00 98.62 203 TYR A CA 1
ATOM 1593 C C . TYR A 1 203 ? -15.007 -1.588 5.482 1.00 98.62 203 TYR A C 1
ATOM 1595 O O . TYR A 1 203 ? -15.715 -1.499 6.484 1.00 98.62 203 TYR A O 1
ATOM 1603 N N . VAL A 1 204 ? -14.214 -0.601 5.074 1.00 98.69 204 VAL A N 1
ATOM 1604 C CA . VAL A 1 204 ? -14.162 0.719 5.717 1.00 98.69 204 VAL A CA 1
ATOM 1605 C C . VAL A 1 204 ? -15.141 1.657 5.011 1.00 98.69 204 VAL A C 1
ATOM 1607 O O . VAL A 1 204 ? -15.043 1.872 3.806 1.00 98.69 204 VAL A O 1
ATOM 1610 N N . LYS A 1 205 ? -16.092 2.215 5.763 1.00 98.44 205 LYS A N 1
ATOM 1611 C CA . LYS A 1 205 ? -17.062 3.214 5.292 1.00 98.44 205 LYS A CA 1
ATOM 1612 C C . LYS A 1 205 ? -16.550 4.633 5.424 1.00 98.44 205 LYS A C 1
ATOM 1614 O O . LYS A 1 205 ? -16.770 5.447 4.535 1.00 98.44 205 LYS A O 1
ATOM 1619 N N . SER A 1 206 ? -15.902 4.933 6.536 1.00 98.62 206 SER A N 1
ATOM 1620 C CA . SER A 1 206 ? -15.281 6.225 6.766 1.00 98.62 206 SER A CA 1
ATOM 1621 C C . SER A 1 206 ? -14.129 6.070 7.750 1.00 98.62 206 SER A C 1
ATOM 1623 O O . SER A 1 206 ? -14.049 5.090 8.496 1.00 98.62 206 SER A O 1
ATOM 1625 N N . LEU A 1 207 ? -13.215 7.034 7.722 1.00 98.69 207 LEU A N 1
ATOM 1626 C CA . LEU A 1 207 ? -12.061 7.086 8.603 1.00 98.69 207 LEU A CA 1
ATOM 1627 C C . LEU A 1 207 ? -11.917 8.502 9.140 1.00 98.69 207 LEU A C 1
ATOM 1629 O O . LEU A 1 207 ? -11.972 9.473 8.379 1.00 98.69 207 LEU A O 1
ATOM 1633 N N . THR A 1 208 ? -11.701 8.624 10.445 1.00 98.81 208 THR A N 1
ATOM 1634 C CA . THR A 1 208 ? -11.321 9.891 11.065 1.00 98.81 208 THR A CA 1
ATOM 1635 C C . THR A 1 208 ? -10.042 9.740 11.872 1.00 98.81 208 THR A C 1
ATOM 1637 O O . THR A 1 208 ? -9.788 8.695 12.466 1.00 98.81 208 THR A O 1
ATOM 1640 N N . LEU A 1 209 ? -9.244 10.803 11.896 1.00 98.62 209 LEU A N 1
ATOM 1641 C CA . LEU A 1 209 ? -8.068 10.942 12.742 1.00 98.62 209 LEU A CA 1
ATOM 1642 C C . LEU A 1 209 ? -8.244 12.195 13.595 1.00 98.62 209 LEU A C 1
ATOM 1644 O O . LEU A 1 209 ? -8.352 13.305 13.067 1.00 98.62 209 LEU A O 1
ATOM 1648 N N . ASN A 1 210 ? -8.310 12.020 14.914 1.00 98.25 210 ASN A N 1
ATOM 1649 C CA . ASN A 1 210 ? -8.582 13.087 15.879 1.00 98.25 210 ASN A CA 1
ATOM 1650 C C . ASN A 1 210 ? -9.834 13.908 15.504 1.00 98.25 210 ASN A C 1
ATOM 1652 O O . ASN A 1 210 ? -9.825 15.140 15.527 1.00 98.25 210 ASN A O 1
ATOM 1656 N N . GLY A 1 211 ? -10.897 13.213 15.080 1.00 98.19 211 GLY A N 1
ATOM 1657 C CA . GLY A 1 211 ? -12.171 13.802 14.652 1.00 98.19 211 GLY A CA 1
ATOM 1658 C C . GLY A 1 211 ? -12.172 14.439 13.256 1.00 98.19 211 GLY A C 1
ATOM 1659 O O . GLY A 1 211 ? -13.220 14.893 12.801 1.00 98.19 211 GLY A O 1
ATOM 1660 N N . LYS A 1 212 ? -11.036 14.476 12.545 1.00 98.44 212 LYS A N 1
ATOM 1661 C CA . LYS A 1 212 ? -10.955 14.993 11.170 1.00 98.44 212 LYS A CA 1
ATOM 1662 C C . LYS A 1 212 ? -11.102 13.862 10.163 1.00 98.44 212 LYS A C 1
ATOM 1664 O O . LYS A 1 212 ? -10.427 12.844 10.285 1.00 98.44 212 LYS A O 1
ATOM 1669 N N . ALA A 1 213 ? -11.952 14.054 9.157 1.00 98.31 213 ALA A N 1
ATOM 1670 C CA . ALA A 1 213 ? -12.156 13.070 8.100 1.00 98.31 213 ALA A CA 1
ATOM 1671 C C . ALA A 1 213 ? -10.876 12.839 7.282 1.00 98.31 213 ALA A C 1
ATOM 1673 O O . ALA A 1 213 ? -10.210 13.785 6.859 1.00 98.31 213 ALA A O 1
ATOM 1674 N N . VAL A 1 214 ? -10.575 11.569 7.028 1.00 98.38 214 VAL A N 1
ATOM 1675 C CA . VAL A 1 214 ? -9.502 11.113 6.147 1.00 98.38 214 VAL A CA 1
ATOM 1676 C C . VAL A 1 214 ? -10.159 10.642 4.852 1.00 98.38 214 VAL A C 1
ATOM 1678 O O . VAL A 1 214 ? -10.867 9.640 4.837 1.00 98.38 214 VAL A O 1
ATOM 1681 N N . LEU A 1 215 ? -9.995 11.410 3.772 1.00 95.75 215 LEU A N 1
ATOM 1682 C CA . LEU A 1 215 ? -10.737 11.205 2.515 1.00 95.75 215 LEU A CA 1
ATOM 1683 C C . LEU A 1 215 ? -10.049 10.247 1.535 1.00 95.75 215 LEU A C 1
ATOM 1685 O O . LEU A 1 215 ? -10.678 9.772 0.594 1.00 95.75 215 LEU A O 1
ATOM 1689 N N . GLN A 1 216 ? -8.762 9.988 1.742 1.00 94.88 216 GLN A N 1
ATOM 1690 C CA . GLN A 1 216 ? -7.953 9.071 0.944 1.00 94.88 216 GLN A CA 1
ATOM 1691 C C . GLN A 1 216 ? -7.385 7.990 1.863 1.00 94.88 216 GLN A C 1
ATOM 1693 O O . GLN A 1 216 ? -7.198 8.263 3.047 1.00 94.88 216 GLN A O 1
ATOM 1698 N N . PRO A 1 217 ? -7.077 6.783 1.363 1.00 97.44 217 PRO A N 1
ATOM 1699 C CA . PRO A 1 217 ? -6.580 5.682 2.184 1.00 97.44 217 PRO A CA 1
ATOM 1700 C C . PRO A 1 217 ? -5.094 5.862 2.552 1.00 97.44 217 PRO A C 1
ATOM 1702 O O . PRO A 1 217 ? -4.295 4.945 2.381 1.00 97.44 217 PRO A O 1
ATOM 1705 N N . ILE A 1 218 ? -4.718 7.047 3.044 1.00 98.38 218 ILE A N 1
ATOM 1706 C CA . ILE A 1 218 ? -3.359 7.433 3.425 1.00 98.38 218 ILE A CA 1
ATOM 1707 C C . ILE A 1 218 ? -3.400 8.167 4.767 1.00 98.38 218 ILE A C 1
ATOM 1709 O O . ILE A 1 218 ? -4.130 9.144 4.935 1.00 98.38 218 ILE A O 1
ATOM 1713 N N . LEU A 1 219 ? -2.585 7.700 5.710 1.00 98.56 219 LEU A N 1
ATOM 1714 C CA . LEU A 1 219 ? -2.282 8.374 6.971 1.00 98.56 219 LEU A CA 1
ATOM 1715 C C . LEU A 1 219 ? -0.840 8.878 6.929 1.00 98.56 219 LEU A C 1
ATOM 1717 O O . LEU A 1 219 ? 0.050 8.157 6.478 1.00 98.56 219 LEU A O 1
ATOM 1721 N N . LEU A 1 220 ? -0.588 10.088 7.424 1.00 98.00 220 LEU A N 1
ATOM 1722 C CA . LEU A 1 220 ? 0.763 10.648 7.461 1.00 98.00 220 LEU A CA 1
ATOM 1723 C C . LEU A 1 220 ? 1.397 10.434 8.833 1.00 98.00 220 LEU A C 1
ATOM 1725 O O . LEU A 1 220 ? 0.765 10.648 9.866 1.00 98.00 220 LEU A O 1
ATOM 1729 N N . HIS A 1 221 ? 2.681 10.088 8.851 1.00 96.75 221 HIS A N 1
ATOM 1730 C CA . HIS A 1 221 ? 3.448 9.864 10.075 1.00 96.75 221 HIS A CA 1
ATOM 1731 C C . HIS A 1 221 ? 3.379 11.046 11.043 1.00 96.75 221 HIS A C 1
ATOM 1733 O O . HIS A 1 221 ? 3.146 10.851 12.234 1.00 96.75 221 HIS A O 1
ATOM 1739 N N . GLU A 1 222 ? 3.488 12.276 10.535 1.00 95.75 222 GLU A N 1
ATOM 1740 C CA . GLU A 1 222 ? 3.39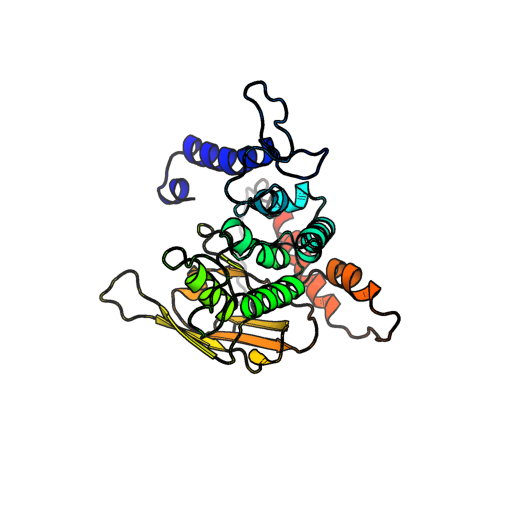5 13.493 11.350 1.00 95.75 222 GLU A CA 1
ATOM 1741 C C . GLU A 1 222 ? 2.055 13.633 12.089 1.00 95.75 222 GLU A C 1
ATOM 1743 O O . GLU A 1 222 ? 1.996 14.252 13.150 1.00 95.75 222 GLU A O 1
ATOM 1748 N N . GLN A 1 223 ? 0.984 13.030 11.565 1.00 96.12 223 GLN A N 1
ATOM 1749 C CA . GLN A 1 223 ? -0.334 13.064 12.188 1.00 96.12 223 GLN A CA 1
ATOM 1750 C C . GLN A 1 223 ? -0.487 11.997 13.284 1.00 96.12 223 GLN A C 1
ATOM 1752 O O . GLN A 1 223 ? -1.381 12.120 14.119 1.00 96.12 223 GLN A O 1
ATOM 1757 N N . LEU A 1 224 ? 0.366 10.964 13.282 1.00 96.56 224 LEU A N 1
ATOM 1758 C CA . LEU A 1 224 ? 0.296 9.825 14.203 1.00 96.56 224 LEU A CA 1
ATOM 1759 C C . LEU A 1 224 ? 1.259 9.950 15.386 1.00 96.56 224 LEU A C 1
ATOM 1761 O O . LEU A 1 224 ? 0.916 9.540 16.490 1.00 96.56 224 LEU A O 1
ATOM 1765 N N . VAL A 1 225 ? 2.449 10.532 15.194 1.00 94.81 225 VAL A N 1
ATOM 1766 C CA . VAL A 1 225 ? 3.515 10.585 16.224 1.00 94.81 225 VAL A CA 1
ATOM 1767 C C . VAL A 1 225 ? 3.124 11.308 17.515 1.00 94.81 225 VAL A C 1
ATOM 1769 O O . VAL A 1 225 ? 3.711 11.056 18.569 1.00 94.81 225 VAL A O 1
ATOM 1772 N N . GLY A 1 226 ? 2.122 12.189 17.450 1.00 94.88 226 GLY A N 1
ATOM 1773 C CA . GLY A 1 226 ? 1.549 12.867 18.614 1.00 94.88 226 GLY A CA 1
ATOM 1774 C C . GLY A 1 226 ? 0.602 11.998 19.451 1.00 94.88 226 GLY A C 1
ATOM 1775 O O . GLY A 1 226 ? 0.139 12.457 20.497 1.00 94.88 226 GLY A O 1
ATOM 1776 N N . GLY A 1 227 ? 0.322 10.765 19.018 1.00 96.56 227 GLY A N 1
ATOM 1777 C CA . GLY A 1 227 ? -0.758 9.936 19.539 1.00 96.56 227 GLY A CA 1
ATOM 1778 C C . GLY A 1 227 ? -2.129 10.418 19.060 1.00 96.56 227 GLY A C 1
ATOM 1779 O O . GLY A 1 227 ? -2.251 11.101 18.043 1.00 96.56 227 GLY A O 1
ATOM 1780 N N . GLY A 1 228 ? -3.167 10.078 19.819 1.00 97.69 228 GLY A N 1
ATOM 1781 C CA . GLY A 1 228 ? -4.546 10.468 19.541 1.00 97.69 228 GLY A CA 1
ATOM 1782 C C . GLY A 1 228 ? -5.436 9.278 19.209 1.00 97.69 228 GLY A C 1
ATOM 1783 O O . GLY A 1 228 ? -5.234 8.180 19.726 1.00 97.69 228 GLY A O 1
ATOM 1784 N N . GLU A 1 229 ? -6.441 9.508 18.370 1.00 98.69 229 GLU A N 1
ATOM 1785 C CA . GLU A 1 229 ? -7.469 8.519 18.056 1.00 98.69 229 GLU A CA 1
ATOM 1786 C C . GLU A 1 229 ? -7.697 8.393 16.546 1.00 98.69 229 GLU A C 1
ATOM 1788 O O . GLU A 1 229 ? -7.939 9.388 15.858 1.00 98.69 229 GLU A O 1
ATOM 1793 N N . ILE A 1 230 ? -7.653 7.159 16.045 1.00 98.81 230 ILE A N 1
ATOM 1794 C CA . ILE A 1 230 ? -8.107 6.772 14.709 1.00 98.81 230 ILE A CA 1
ATOM 1795 C C . ILE A 1 230 ? -9.434 6.037 14.876 1.00 98.81 230 ILE A C 1
ATOM 1797 O O . ILE A 1 230 ? -9.497 5.045 15.600 1.00 98.81 230 ILE A O 1
ATOM 1801 N N . VAL A 1 231 ? -10.484 6.486 14.190 1.00 98.88 231 VAL A N 1
ATOM 1802 C CA . VAL A 1 231 ? -11.797 5.828 14.217 1.00 98.88 231 VAL A CA 1
ATOM 1803 C C . VAL A 1 231 ? -12.181 5.392 12.814 1.00 98.88 231 VAL A C 1
ATOM 1805 O O . VAL A 1 231 ? -12.404 6.227 11.935 1.00 98.88 231 VAL A O 1
ATOM 1808 N N . PHE A 1 232 ? -12.283 4.081 12.632 1.00 98.88 232 PHE A N 1
ATOM 1809 C CA . PHE A 1 232 ? -12.842 3.433 11.458 1.00 98.88 232 PHE A CA 1
ATOM 1810 C C . PHE A 1 232 ? -14.335 3.177 11.675 1.00 98.88 232 PHE A C 1
ATOM 1812 O O . PHE A 1 232 ? -14.737 2.505 12.626 1.00 98.88 232 PHE A O 1
ATOM 1819 N N . GLU A 1 233 ? -15.168 3.658 10.758 1.00 98.75 233 GLU A N 1
ATOM 1820 C CA . GLU A 1 233 ? -16.547 3.191 10.644 1.00 98.75 233 GLU A CA 1
ATOM 1821 C C . GLU A 1 233 ? -16.569 1.977 9.711 1.00 98.75 233 GLU A C 1
ATOM 1823 O O . GLU A 1 233 ? -16.260 2.094 8.524 1.00 98.75 233 GLU A O 1
ATOM 1828 N N . MET A 1 234 ? -16.923 0.804 10.236 1.00 98.69 234 MET A N 1
ATOM 1829 C CA . MET A 1 234 ? -16.902 -0.449 9.477 1.00 98.69 234 MET A CA 1
ATOM 1830 C C . MET A 1 234 ? -18.249 -0.742 8.789 1.00 98.69 234 MET A C 1
ATOM 1832 O O . MET A 1 234 ? -19.317 -0.385 9.294 1.00 98.69 234 MET A O 1
ATOM 1836 N N . SER A 1 235 ? -18.215 -1.464 7.665 1.00 98.38 235 SER A N 1
ATOM 1837 C CA . SER A 1 235 ? -19.377 -1.874 6.863 1.00 98.38 235 SER A CA 1
ATOM 1838 C C . SER A 1 235 ? -19.277 -3.322 6.368 1.00 98.38 235 SER A C 1
ATOM 1840 O O . SER A 1 235 ? -18.192 -3.840 6.096 1.00 98.38 235 SER A O 1
ATOM 1842 N N . ASP A 1 236 ? -20.434 -3.967 6.215 1.00 97.06 236 ASP A N 1
ATOM 1843 C CA . ASP A 1 236 ? -20.581 -5.300 5.610 1.00 97.06 236 ASP A CA 1
ATOM 1844 C C . ASP A 1 236 ? -20.575 -5.268 4.074 1.00 97.06 236 ASP A C 1
ATOM 1846 O O . ASP A 1 236 ? -20.392 -6.297 3.429 1.00 97.06 236 ASP A O 1
ATOM 1850 N N . ASN A 1 237 ? -20.759 -4.090 3.475 1.00 96.88 237 ASN A N 1
ATOM 1851 C CA . ASN A 1 237 ? -20.817 -3.907 2.025 1.00 96.88 237 ASN A CA 1
ATOM 1852 C C . ASN A 1 237 ? -19.684 -2.998 1.556 1.00 96.88 237 ASN A C 1
ATOM 1854 O O . ASN A 1 237 ? -19.307 -2.081 2.286 1.00 96.88 237 ASN A O 1
ATOM 1858 N N . VAL A 1 238 ? -19.213 -3.185 0.319 1.00 97.69 238 VAL A N 1
ATOM 1859 C CA . VAL A 1 238 ? -18.252 -2.272 -0.325 1.00 97.69 238 VAL A CA 1
ATOM 1860 C C . VAL A 1 238 ? -18.768 -0.830 -0.256 1.00 97.69 238 VAL A C 1
ATOM 1862 O O . VAL A 1 238 ? -19.968 -0.588 -0.396 1.00 97.69 238 VAL A O 1
ATOM 1865 N N . GLN A 1 239 ? -17.868 0.118 0.002 1.00 97.25 239 GLN A N 1
ATOM 1866 C CA . GLN A 1 239 ? -18.176 1.537 0.198 1.00 97.25 239 GLN A CA 1
ATOM 1867 C C . GLN A 1 239 ? -17.443 2.397 -0.831 1.00 97.25 239 GLN A C 1
ATOM 1869 O O . GLN A 1 239 ? -16.443 1.973 -1.403 1.00 97.25 239 GLN A O 1
ATOM 1874 N N . GLU A 1 240 ? -17.910 3.625 -1.043 1.00 96.56 240 GLU A N 1
ATOM 1875 C CA . GLU A 1 240 ? -17.242 4.586 -1.934 1.00 96.56 240 GLU A CA 1
ATOM 1876 C C . GLU A 1 240 ? -15.899 5.075 -1.371 1.00 96.56 240 GLU A C 1
ATOM 1878 O O . GLU A 1 240 ? -15.001 5.444 -2.123 1.00 96.56 240 GLU A O 1
ATOM 1883 N N . TRP A 1 241 ? -15.731 5.052 -0.047 1.00 97.69 241 TRP A N 1
ATOM 1884 C CA . TRP A 1 241 ? -14.514 5.520 0.607 1.00 97.69 241 TRP A CA 1
ATOM 1885 C C . TRP A 1 241 ? -13.270 4.764 0.120 1.00 97.69 241 TRP A C 1
ATOM 1887 O O . TRP A 1 241 ? -13.219 3.534 0.141 1.00 97.69 241 TRP A O 1
ATOM 1897 N N . GLY A 1 242 ? -12.259 5.519 -0.320 1.00 96.62 242 GLY A N 1
ATOM 1898 C CA . G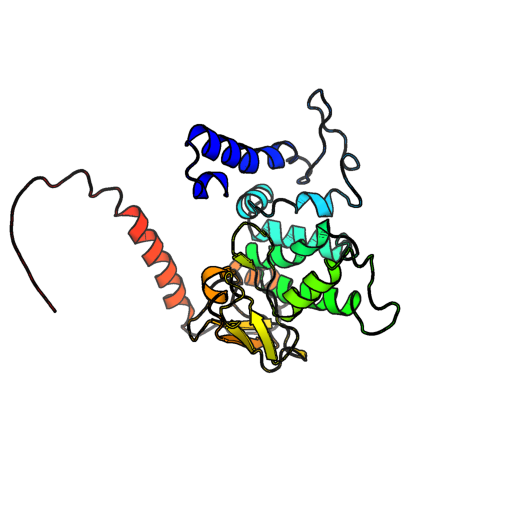LY A 1 242 ? -11.003 4.980 -0.847 1.00 96.62 242 GLY A CA 1
ATOM 1899 C C . GLY A 1 242 ? -11.110 4.307 -2.220 1.00 96.62 242 GLY A C 1
ATOM 1900 O O . GLY A 1 242 ? -10.121 3.741 -2.686 1.00 96.62 242 GLY A O 1
ATOM 1901 N N . ASN A 1 243 ? -12.274 4.366 -2.873 1.00 97.81 243 ASN A N 1
ATOM 1902 C CA . ASN A 1 243 ? -12.511 3.721 -4.155 1.00 97.81 243 ASN A CA 1
ATOM 1903 C C . ASN A 1 243 ? -12.842 4.737 -5.254 1.00 97.81 243 ASN A C 1
ATOM 1905 O O . ASN A 1 243 ? -13.647 5.647 -5.070 1.00 97.81 243 ASN A O 1
ATOM 1909 N N . ASP A 1 244 ? -12.238 4.554 -6.423 1.00 96.81 244 ASP A N 1
ATOM 1910 C CA . ASP A 1 244 ? -12.565 5.298 -7.631 1.00 96.81 244 ASP A CA 1
ATOM 1911 C C . ASP A 1 244 ? -13.950 4.846 -8.146 1.00 96.81 244 ASP A C 1
ATOM 1913 O O . ASP A 1 244 ? -14.167 3.643 -8.361 1.00 96.81 244 ASP A O 1
ATOM 1917 N N . PRO A 1 245 ? -14.902 5.772 -8.373 1.00 94.81 245 PRO A N 1
ATOM 1918 C CA . PRO A 1 245 ? -16.238 5.426 -8.849 1.00 94.81 245 PRO A CA 1
ATOM 1919 C C . PRO A 1 245 ? -16.270 4.679 -10.189 1.00 94.81 245 PRO A C 1
ATOM 1921 O O . PRO A 1 245 ? -17.189 3.895 -10.421 1.00 94.81 245 PRO A O 1
ATOM 1924 N N . GLU A 1 246 ? -15.324 4.914 -11.101 1.00 94.44 246 GLU A N 1
ATOM 1925 C CA . GLU A 1 246 ? -15.239 4.176 -12.370 1.00 94.44 246 GLU A CA 1
ATOM 1926 C C . GLU A 1 246 ? -14.740 2.745 -12.153 1.00 94.44 246 GLU A C 1
ATOM 1928 O O . GLU A 1 246 ? -15.219 1.813 -12.804 1.00 94.44 246 GLU A O 1
ATOM 1933 N N . ILE A 1 247 ? -13.829 2.539 -11.199 1.00 95.94 247 ILE A N 1
ATOM 1934 C CA . ILE A 1 247 ? -13.348 1.199 -10.841 1.00 95.94 247 ILE A CA 1
ATOM 1935 C C . ILE A 1 247 ? -14.462 0.400 -10.172 1.00 95.94 247 ILE A C 1
ATOM 1937 O O . ILE A 1 247 ? -14.737 -0.722 -10.601 1.00 95.94 247 ILE A O 1
ATOM 1941 N N . LEU A 1 248 ? -15.165 0.988 -9.196 1.00 94.62 248 LEU A N 1
ATOM 1942 C CA . LEU A 1 248 ? -16.328 0.349 -8.573 1.00 94.62 248 LEU A CA 1
ATOM 1943 C C . LEU A 1 248 ? -17.360 -0.054 -9.621 1.00 94.62 248 LEU A C 1
ATOM 1945 O O . LEU A 1 248 ? -17.817 -1.196 -9.631 1.00 94.62 248 LEU A O 1
ATOM 1949 N N . ARG A 1 249 ? -17.690 0.855 -10.545 1.00 93.06 249 ARG A N 1
ATOM 1950 C CA . ARG A 1 249 ? -18.615 0.554 -11.638 1.00 93.06 249 ARG A CA 1
ATOM 1951 C C . ARG A 1 249 ? -18.095 -0.576 -12.519 1.00 93.06 249 ARG A C 1
ATOM 1953 O O . ARG A 1 249 ? -18.839 -1.511 -12.791 1.00 93.06 249 ARG A O 1
ATOM 1960 N N . SER A 1 250 ? -16.831 -0.547 -12.934 1.00 92.94 250 SER A N 1
ATOM 1961 C CA . SER A 1 250 ? -16.276 -1.576 -13.820 1.00 92.94 250 SER A CA 1
ATOM 1962 C C . SER A 1 250 ? -16.212 -2.966 -13.177 1.00 92.94 250 SER A C 1
ATOM 1964 O O . SER A 1 250 ? -16.382 -3.955 -13.896 1.00 92.94 250 SER A O 1
ATOM 1966 N N . LEU A 1 251 ? -15.912 -3.057 -11.879 1.00 90.88 251 LEU A N 1
ATOM 1967 C CA . LEU A 1 251 ? -15.681 -4.332 -11.191 1.00 90.88 251 LEU A CA 1
ATOM 1968 C C . LEU A 1 251 ? -16.955 -4.891 -10.548 1.00 90.88 251 LEU A C 1
ATOM 1970 O O . LEU A 1 251 ? -17.195 -6.093 -10.615 1.00 90.88 251 LEU A O 1
ATOM 1974 N N . LEU A 1 252 ? -17.822 -4.033 -10.002 1.00 85.56 252 LEU A N 1
ATOM 1975 C CA . LEU A 1 252 ? -19.038 -4.462 -9.303 1.00 85.56 252 LEU A CA 1
ATOM 1976 C C . LEU A 1 252 ? -20.286 -4.485 -10.195 1.00 85.56 252 LEU A C 1
ATOM 1978 O O . LEU A 1 252 ? -21.211 -5.241 -9.907 1.00 85.56 252 LEU A O 1
ATOM 1982 N N . HIS A 1 253 ? -20.357 -3.728 -11.300 1.00 62.66 253 HIS A N 1
ATOM 1983 C CA . HIS A 1 253 ? -21.520 -3.836 -12.199 1.00 62.66 253 HIS A CA 1
ATOM 1984 C C . HIS A 1 253 ? -21.515 -5.091 -13.072 1.00 62.66 253 HIS A C 1
ATOM 1986 O O . HIS A 1 253 ? -22.565 -5.453 -13.594 1.00 62.66 253 HIS A O 1
ATOM 1992 N N . ARG A 1 254 ? -20.399 -5.827 -13.169 1.00 50.81 254 ARG A N 1
ATOM 1993 C CA . ARG A 1 254 ? -20.410 -7.158 -13.801 1.00 50.81 254 ARG A CA 1
ATOM 1994 C C . ARG A 1 254 ? -21.046 -8.246 -12.926 1.00 50.81 254 ARG A C 1
ATOM 1996 O O . ARG A 1 254 ? -21.322 -9.319 -13.446 1.00 50.81 254 ARG A O 1
ATOM 2003 N N . SER A 1 255 ? -21.327 -7.976 -11.646 1.00 44.19 255 SER A N 1
ATOM 2004 C CA . SER A 1 255 ? -21.998 -8.922 -10.739 1.00 44.19 255 SER A CA 1
ATOM 2005 C C . SER A 1 255 ? -23.459 -8.568 -10.423 1.00 44.19 255 SER A C 1
ATOM 2007 O O . SER A 1 255 ? -24.110 -9.292 -9.672 1.00 44.19 255 SER A O 1
ATOM 2009 N N . LYS A 1 256 ? -24.009 -7.490 -11.007 1.00 39.78 256 LYS A N 1
ATOM 2010 C CA . LYS A 1 256 ? -25.380 -7.018 -10.745 1.00 39.78 256 LYS A CA 1
ATOM 2011 C C . LYS A 1 256 ? -26.158 -6.651 -12.018 1.00 39.78 256 LYS A C 1
ATOM 2013 O O . LYS A 1 256 ? -26.605 -5.519 -12.171 1.00 39.78 256 LYS A O 1
ATOM 2018 N N . GLU A 1 257 ? -26.525 -7.656 -12.813 1.00 33.25 257 GLU A N 1
ATOM 2019 C CA . GLU A 1 257 ? -27.950 -7.802 -13.167 1.00 33.25 257 GLU A CA 1
ATOM 2020 C C . GLU A 1 257 ? -28.710 -8.240 -11.900 1.00 33.25 257 GLU A C 1
ATOM 2022 O O . GLU A 1 257 ? -29.179 -9.362 -11.771 1.00 33.25 257 GLU A O 1
ATOM 2027 N N . MET A 1 258 ? -28.738 -7.378 -10.883 1.00 37.97 258 MET A N 1
ATOM 2028 C CA . MET A 1 258 ? -29.597 -7.518 -9.712 1.00 37.97 258 MET A CA 1
ATOM 2029 C C . MET A 1 258 ? -29.583 -6.189 -8.957 1.00 37.97 258 MET A C 1
ATOM 2031 O O . MET A 1 258 ? -28.672 -5.897 -8.187 1.00 37.97 258 MET A O 1
ATOM 2035 N N . HIS A 1 259 ? -30.600 -5.385 -9.277 1.00 39.84 259 HIS A N 1
ATOM 2036 C CA . HIS A 1 259 ? -31.209 -4.313 -8.490 1.00 39.84 259 HIS A CA 1
ATOM 2037 C C . HIS A 1 259 ? -30.274 -3.440 -7.636 1.00 39.84 259 HIS A C 1
ATOM 2039 O O . HIS A 1 259 ? -29.831 -3.867 -6.579 1.00 39.84 259 HIS A O 1
ATOM 2045 N N . TYR A 1 260 ? -30.123 -2.161 -7.998 1.00 36.88 260 TYR A N 1
ATOM 2046 C CA . TYR A 1 260 ? -30.472 -1.070 -7.077 1.00 36.88 260 TYR A CA 1
ATOM 2047 C C . TYR A 1 260 ? -30.670 0.262 -7.816 1.00 36.88 260 TYR A C 1
ATOM 2049 O O . TYR A 1 260 ? -29.885 0.636 -8.684 1.00 36.88 260 TYR A O 1
ATOM 2057 N N . ASN A 1 261 ? -31.747 0.955 -7.435 1.00 40.56 261 ASN A N 1
ATOM 2058 C CA . ASN A 1 261 ? -32.062 2.337 -7.790 1.00 40.56 261 ASN A CA 1
ATOM 2059 C C . ASN A 1 261 ? -30.965 3.271 -7.272 1.00 40.56 261 ASN A C 1
ATOM 2061 O O . ASN A 1 261 ? -30.714 3.306 -6.068 1.00 40.56 261 ASN A O 1
ATOM 2065 N N . ILE A 1 262 ? -30.374 4.065 -8.163 1.00 38.81 262 ILE A N 1
ATOM 2066 C CA . ILE A 1 262 ? -29.488 5.170 -7.797 1.00 38.81 262 ILE A CA 1
ATOM 2067 C C . ILE A 1 262 ? -30.280 6.466 -7.971 1.00 38.81 262 ILE A C 1
ATOM 2069 O O . ILE A 1 262 ? -30.416 6.970 -9.079 1.00 38.81 262 ILE A O 1
ATOM 2073 N N . TYR A 1 263 ? -30.803 6.989 -6.866 1.00 41.12 263 TYR A N 1
ATOM 2074 C CA . TYR A 1 263 ? -31.106 8.409 -6.695 1.00 41.12 263 TYR A CA 1
ATOM 2075 C C . TYR A 1 263 ? -30.856 8.764 -5.228 1.00 41.12 263 TYR A C 1
ATOM 2077 O O . TYR A 1 263 ? -31.508 8.205 -4.348 1.00 41.12 263 TYR A O 1
ATOM 2085 N N . ASN A 1 264 ? -29.877 9.642 -4.979 1.00 37.12 264 ASN A N 1
ATOM 2086 C CA . ASN A 1 264 ? -30.063 10.892 -4.228 1.00 37.12 264 ASN A CA 1
ATOM 2087 C C . ASN A 1 264 ? -28.718 11.610 -3.983 1.00 37.12 264 ASN A C 1
ATOM 2089 O O . ASN A 1 264 ? -27.893 11.184 -3.180 1.00 37.12 264 ASN A O 1
ATOM 2093 N N . ASP A 1 265 ? -28.530 12.708 -4.719 1.00 40.41 265 ASP A N 1
ATOM 2094 C CA . ASP A 1 265 ? -28.082 14.049 -4.299 1.00 40.41 265 ASP A CA 1
ATOM 2095 C C . ASP A 1 265 ? -26.788 14.288 -3.490 1.00 40.41 265 ASP A C 1
ATOM 2097 O O . ASP A 1 265 ? -26.452 15.443 -3.249 1.00 40.41 265 ASP A O 1
ATOM 2101 N N . GLY A 1 266 ? -25.979 13.278 -3.156 1.00 41.00 266 GLY A N 1
ATOM 2102 C CA . GLY A 1 266 ? -24.680 13.497 -2.483 1.00 41.00 266 GLY A CA 1
ATOM 2103 C C . GLY A 1 266 ? -23.479 13.732 -3.416 1.00 41.00 266 GLY A C 1
ATOM 2104 O O . GLY A 1 266 ? -22.493 14.365 -3.043 1.00 41.00 266 GLY A O 1
ATOM 2105 N N . VAL A 1 267 ? -23.546 13.237 -4.656 1.00 47.81 267 VAL A N 1
ATOM 2106 C CA . VAL A 1 267 ? -22.374 13.142 -5.556 1.00 47.81 267 VAL A CA 1
ATOM 2107 C C . VAL A 1 267 ? -22.017 14.486 -6.211 1.00 47.81 267 VAL A C 1
ATOM 2109 O O . VAL A 1 267 ? -20.863 14.729 -6.575 1.00 47.81 267 VAL A O 1
ATOM 2112 N N . VAL A 1 268 ? -22.982 15.405 -6.315 1.00 43.22 268 VAL A N 1
ATOM 2113 C CA . VAL A 1 268 ? -22.783 16.705 -6.978 1.00 43.22 268 VAL A CA 1
ATOM 2114 C C . VAL A 1 268 ? -21.886 17.634 -6.148 1.00 43.22 268 VAL A C 1
ATOM 2116 O O . VAL A 1 268 ? -21.077 18.368 -6.718 1.00 43.22 268 VAL A O 1
ATOM 2119 N N . GLU A 1 269 ? -21.933 17.565 -4.815 1.00 42.34 269 GLU A N 1
ATOM 2120 C CA . GLU A 1 269 ? -21.075 18.400 -3.961 1.00 42.34 269 GLU A CA 1
ATOM 2121 C C . GLU A 1 269 ? -19.622 17.907 -3.910 1.00 42.34 269 GLU A C 1
ATOM 2123 O O . GLU A 1 269 ? -18.697 18.727 -3.914 1.00 42.34 269 GLU A O 1
ATOM 2128 N N . TYR A 1 270 ? -19.397 16.589 -3.961 1.00 47.34 270 TYR A N 1
ATOM 2129 C CA . TYR A 1 270 ? -18.049 16.016 -3.958 1.00 47.34 270 TYR A CA 1
ATOM 2130 C C . TYR A 1 270 ? -17.297 16.318 -5.262 1.00 47.34 270 TYR A C 1
ATOM 2132 O O . TYR A 1 270 ? -16.170 16.821 -5.220 1.00 47.34 270 TYR A O 1
ATOM 2140 N N . LEU A 1 271 ? -17.944 16.148 -6.421 1.00 42.84 271 LEU A N 1
ATOM 2141 C CA . LEU A 1 271 ? -17.356 16.515 -7.716 1.00 42.84 271 LEU A CA 1
ATOM 2142 C C . LEU A 1 271 ? -17.090 18.026 -7.811 1.00 42.84 271 LEU A C 1
ATOM 2144 O O . LEU A 1 271 ? -16.040 18.443 -8.303 1.00 42.84 271 LEU A O 1
ATOM 2148 N N . ALA A 1 272 ? -17.968 18.863 -7.250 1.00 43.28 272 ALA A N 1
ATOM 2149 C CA . ALA A 1 272 ? -17.752 20.308 -7.200 1.00 43.28 272 ALA A CA 1
ATOM 2150 C C . ALA A 1 272 ? -16.580 20.729 -6.284 1.00 43.28 272 ALA A C 1
ATOM 2152 O O . ALA A 1 272 ? -16.068 21.845 -6.419 1.00 43.28 272 ALA A O 1
ATOM 2153 N N . SER A 1 273 ? -16.131 19.873 -5.358 1.00 45.47 273 SER A N 1
ATOM 2154 C CA . SER A 1 273 ? -14.937 20.128 -4.537 1.00 45.47 273 SER A CA 1
ATOM 2155 C C . SER A 1 273 ? -13.634 1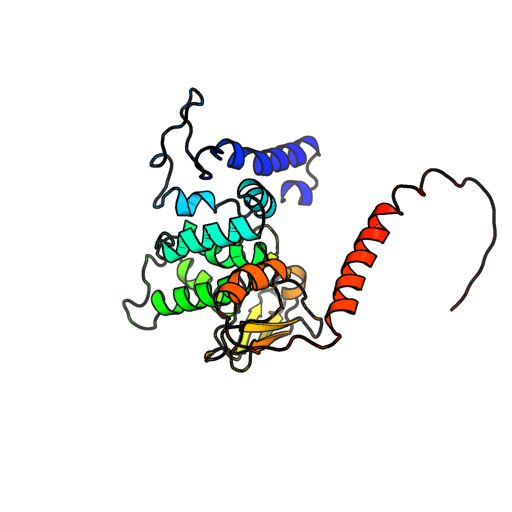9.842 -5.299 1.00 45.47 273 SER A C 1
ATOM 2157 O O . SER A 1 273 ? -12.680 20.614 -5.201 1.00 45.47 273 SER A O 1
ATOM 2159 N N . ILE A 1 274 ? -13.626 18.816 -6.158 1.00 47.09 274 ILE A N 1
ATOM 2160 C CA . ILE A 1 274 ? -12.461 18.431 -6.971 1.00 47.09 274 ILE A CA 1
ATOM 2161 C C . ILE A 1 274 ? -12.161 19.502 -8.035 1.00 47.09 274 ILE A C 1
ATOM 2163 O O . ILE A 1 274 ? -11.005 19.889 -8.224 1.00 47.09 274 ILE A O 1
ATOM 2167 N N . TYR A 1 275 ? -13.191 20.076 -8.669 1.00 41.09 275 TYR A N 1
ATOM 2168 C CA . TYR A 1 275 ? -13.000 21.133 -9.672 1.00 41.09 275 TYR A CA 1
ATOM 2169 C C . TYR A 1 275 ? -12.588 22.495 -9.084 1.00 41.09 275 TYR A C 1
ATOM 2171 O O . TYR A 1 275 ? -11.895 23.264 -9.755 1.00 41.09 275 TYR A O 1
ATOM 2179 N N . ARG A 1 276 ? -12.936 22.801 -7.824 1.00 43.22 276 ARG A N 1
ATOM 2180 C CA . ARG A 1 276 ? -12.528 24.061 -7.167 1.00 43.22 276 ARG A CA 1
ATOM 2181 C C . ARG A 1 276 ? -11.042 24.088 -6.797 1.00 43.22 276 ARG A C 1
ATOM 2183 O O . ARG A 1 276 ? -10.406 25.140 -6.890 1.00 43.22 276 ARG A O 1
ATOM 2190 N N . THR A 1 277 ? -10.453 22.937 -6.487 1.00 44.47 277 THR A N 1
ATOM 2191 C CA . THR A 1 277 ? -9.013 22.838 -6.203 1.00 44.47 277 THR A CA 1
ATOM 2192 C C . THR A 1 277 ? -8.173 22.922 -7.482 1.00 44.47 277 THR A C 1
ATOM 2194 O O . THR A 1 277 ? -7.142 23.594 -7.499 1.00 44.47 277 THR A O 1
ATOM 2197 N N . ALA A 1 278 ? -8.649 22.346 -8.592 1.00 38.94 278 ALA A N 1
ATOM 2198 C CA . ALA A 1 278 ? -7.951 22.399 -9.880 1.00 38.94 278 ALA A CA 1
ATOM 2199 C C . ALA A 1 278 ? -7.958 23.806 -10.520 1.00 38.94 278 ALA A C 1
ATOM 2201 O O . ALA A 1 278 ? -6.956 24.231 -11.097 1.00 38.94 278 ALA A O 1
ATOM 2202 N N . ALA A 1 279 ? -9.044 24.574 -10.362 1.00 37.53 279 ALA A N 1
ATOM 2203 C CA . ALA A 1 279 ? -9.132 25.939 -10.894 1.00 37.53 279 ALA A CA 1
ATOM 2204 C C . ALA A 1 279 ? -8.220 26.945 -10.159 1.00 37.53 279 ALA A C 1
ATOM 2206 O O . ALA A 1 279 ? -7.783 27.934 -10.748 1.00 37.53 279 ALA A O 1
ATOM 2207 N N . THR A 1 280 ? -7.870 26.676 -8.897 1.00 36.47 280 THR A N 1
ATOM 2208 C CA . THR A 1 280 ? -7.037 27.578 -8.079 1.00 36.47 280 THR A CA 1
ATOM 2209 C C . THR A 1 280 ? -5.536 27.430 -8.381 1.00 36.47 280 THR A C 1
ATOM 2211 O O . THR A 1 280 ? -4.770 28.381 -8.225 1.00 36.47 280 THR A O 1
ATOM 2214 N N . VAL A 1 281 ? -5.099 26.280 -8.908 1.00 38.62 281 VAL A N 1
ATOM 2215 C CA . VAL A 1 281 ? -3.686 26.042 -9.270 1.00 38.62 281 VAL A CA 1
ATOM 2216 C C . VAL A 1 281 ? -3.330 26.620 -10.649 1.00 38.62 281 VAL A C 1
ATOM 2218 O O . VAL A 1 281 ? -2.176 26.963 -10.889 1.00 38.62 281 VAL A O 1
ATOM 2221 N N . HIS A 1 282 ? -4.305 26.824 -11.542 1.00 34.25 282 HIS A N 1
ATOM 2222 C CA . HIS A 1 282 ? -4.062 27.398 -12.876 1.00 34.25 282 HIS A CA 1
ATOM 2223 C C . HIS A 1 282 ? -4.277 28.916 -12.994 1.00 34.25 282 HIS A C 1
ATOM 2225 O O . HIS A 1 282 ? -3.845 29.505 -13.985 1.00 34.25 282 HIS A O 1
ATOM 2231 N N . LEU A 1 283 ? -4.855 29.582 -11.986 1.00 31.00 283 LEU A N 1
ATOM 2232 C CA . LEU A 1 283 ? -4.971 31.049 -11.984 1.00 31.00 283 LEU A CA 1
ATOM 2233 C C . LEU A 1 283 ? -3.766 31.769 -11.344 1.00 31.00 283 LEU A C 1
ATOM 2235 O O . LEU A 1 283 ? -3.491 32.915 -11.693 1.00 31.00 283 LEU A O 1
ATOM 2239 N N . ASN A 1 284 ? -2.999 31.100 -10.474 1.00 33.69 284 ASN A N 1
ATOM 2240 C CA . ASN A 1 284 ? -1.894 31.728 -9.732 1.00 33.69 284 ASN A CA 1
ATOM 2241 C C . ASN A 1 284 ? -0.551 31.794 -10.485 1.00 33.69 284 ASN A C 1
ATOM 2243 O O . ASN A 1 284 ? 0.347 32.502 -10.050 1.00 33.69 284 ASN A O 1
ATOM 2247 N N . GLN A 1 285 ? -0.412 31.151 -11.650 1.00 35.66 285 GLN A N 1
ATOM 2248 C CA . GLN A 1 285 ? 0.790 31.283 -12.496 1.00 35.66 285 GLN A CA 1
ATOM 2249 C C . GLN A 1 285 ? 0.685 32.373 -13.579 1.00 35.66 285 GLN A C 1
ATOM 2251 O O . GLN A 1 285 ? 1.635 32.585 -14.329 1.00 35.66 285 GLN A O 1
ATOM 2256 N N . ARG A 1 286 ? -0.437 33.106 -13.663 1.00 33.69 286 ARG A N 1
ATOM 2257 C CA . ARG A 1 286 ? -0.629 34.195 -14.645 1.00 33.69 286 ARG A CA 1
ATOM 2258 C C . ARG A 1 286 ? -0.755 35.604 -14.055 1.00 33.69 286 ARG A C 1
ATOM 2260 O O . ARG A 1 286 ? -0.940 36.542 -14.822 1.00 33.69 286 ARG A O 1
ATOM 2267 N N . LEU A 1 287 ? -0.607 35.779 -12.739 1.00 30.52 287 LEU A N 1
ATOM 2268 C CA . LEU A 1 287 ? -0.789 37.078 -12.068 1.00 30.52 287 LEU A CA 1
ATOM 2269 C C . LEU A 1 287 ? 0.487 37.713 -11.479 1.00 30.52 287 LEU A C 1
ATOM 2271 O O . LEU A 1 287 ? 0.425 38.850 -11.029 1.00 30.52 287 LEU A O 1
ATOM 2275 N N . GLU A 1 288 ? 1.661 37.075 -11.569 1.00 32.56 288 GLU A N 1
ATOM 2276 C CA . GLU A 1 288 ? 2.929 37.670 -11.088 1.00 32.56 288 GLU A CA 1
ATOM 2277 C C . GLU A 1 288 ? 3.705 38.511 -12.127 1.00 32.56 288 GLU A C 1
ATOM 2279 O O . GLU A 1 288 ? 4.789 39.011 -11.835 1.00 32.56 288 GLU A O 1
ATOM 2284 N N . GLN A 1 289 ? 3.161 38.753 -13.327 1.00 35.19 289 GLN A N 1
ATOM 2285 C CA . GLN A 1 289 ? 3.811 39.616 -14.337 1.00 35.19 289 GLN A CA 1
ATOM 2286 C C . GLN A 1 289 ? 3.073 40.914 -14.670 1.00 35.19 289 GLN A C 1
ATOM 2288 O O . GLN A 1 289 ? 3.481 41.656 -15.564 1.00 35.19 289 GLN A O 1
ATOM 2293 N N . THR A 1 290 ? 2.017 41.272 -13.949 1.00 34.69 290 THR A N 1
ATOM 2294 C CA . THR A 1 290 ? 1.366 42.565 -14.171 1.00 34.69 290 THR A CA 1
ATOM 2295 C C . THR A 1 290 ? 0.795 43.059 -12.860 1.00 34.69 290 THR A C 1
ATOM 2297 O O . THR A 1 290 ? -0.222 42.544 -12.425 1.00 34.69 290 THR A O 1
ATOM 2300 N N . LEU A 1 291 ? 1.484 44.016 -12.230 1.00 29.66 291 LEU A N 1
ATOM 2301 C CA . LEU A 1 291 ? 0.926 45.212 -11.577 1.00 29.66 291 LEU A CA 1
ATOM 2302 C C . LEU A 1 291 ? 2.032 45.916 -10.770 1.00 29.66 291 LEU A C 1
ATOM 2304 O O . LEU A 1 291 ? 2.167 45.789 -9.556 1.00 29.66 291 LEU A O 1
ATOM 2308 N N . ARG A 1 292 ? 2.831 46.718 -11.487 1.00 32.81 292 ARG A N 1
ATOM 2309 C CA . ARG A 1 292 ? 3.385 47.953 -10.925 1.00 32.81 292 ARG A CA 1
ATOM 2310 C C . ARG A 1 292 ? 2.219 48.929 -10.748 1.00 32.81 292 ARG A C 1
ATOM 2312 O O . ARG A 1 292 ? 1.556 49.240 -11.732 1.00 32.81 292 ARG A O 1
ATOM 2319 N N . GLY A 1 293 ? 2.051 49.469 -9.543 1.00 28.73 293 GLY A N 1
ATOM 2320 C CA . GLY A 1 293 ? 1.348 50.735 -9.324 1.00 28.73 293 GLY A CA 1
ATOM 2321 C C . GLY A 1 293 ? 0.154 50.684 -8.371 1.00 28.73 293 GLY A C 1
ATOM 2322 O O . GLY A 1 293 ? -0.863 50.080 -8.675 1.00 28.73 293 GLY A O 1
ATOM 2323 N N . GLY A 1 294 ? 0.267 51.446 -7.279 1.00 28.92 294 GLY A N 1
ATOM 2324 C CA . GLY A 1 294 ? -0.808 52.332 -6.819 1.00 28.92 294 GLY A CA 1
ATOM 2325 C C . GLY A 1 294 ? -1.916 51.758 -5.929 1.00 28.92 294 GLY A C 1
ATOM 2326 O O . GLY A 1 294 ? -2.937 51.299 -6.413 1.00 28.92 294 GLY A O 1
ATOM 2327 N N . THR A 1 295 ? -1.734 51.938 -4.618 1.00 32.03 295 THR A N 1
ATOM 2328 C CA . THR A 1 295 ? -2.700 52.474 -3.630 1.00 32.03 295 THR A CA 1
ATOM 2329 C C . THR A 1 295 ? -4.203 52.148 -3.764 1.00 32.03 295 THR A C 1
ATOM 2331 O O . THR A 1 295 ? -4.893 52.744 -4.584 1.00 32.03 295 THR A O 1
ATOM 2334 N N . ARG A 1 296 ? -4.770 51.420 -2.787 1.00 29.84 296 ARG A N 1
ATOM 2335 C CA . ARG A 1 296 ? -5.692 51.927 -1.731 1.00 29.84 296 ARG A CA 1
ATOM 2336 C C . ARG A 1 296 ? -6.291 50.769 -0.916 1.00 29.84 296 ARG A C 1
ATOM 2338 O O . ARG A 1 296 ? -6.533 49.686 -1.429 1.00 29.84 296 ARG A O 1
ATOM 2345 N N . ALA A 1 297 ? -6.494 51.043 0.369 1.00 28.06 297 ALA A N 1
ATOM 2346 C CA . ALA A 1 297 ? -7.016 50.144 1.393 1.00 28.06 297 ALA A CA 1
ATOM 2347 C C . ALA A 1 297 ? -8.488 49.754 1.188 1.00 28.06 297 ALA A C 1
ATOM 2349 O O . ALA A 1 297 ? -9.272 50.606 0.777 1.00 28.06 297 ALA A O 1
ATOM 2350 N N . VAL A 1 298 ? -8.855 48.539 1.620 1.00 25.91 298 VAL A N 1
ATOM 2351 C CA . VAL A 1 298 ? -10.179 48.197 2.176 1.00 25.91 298 VAL A CA 1
ATOM 2352 C C . VAL A 1 298 ? -10.001 47.089 3.227 1.00 25.91 298 VAL A C 1
ATOM 2354 O O . VAL A 1 298 ? -9.453 46.031 2.937 1.00 25.91 298 VAL A O 1
ATOM 2357 N N . THR A 1 299 ? -10.461 47.354 4.450 1.00 27.00 299 THR A N 1
ATOM 2358 C CA . THR A 1 299 ? -10.661 46.387 5.542 1.00 27.00 299 THR A CA 1
ATOM 2359 C C . THR A 1 299 ? -12.099 45.900 5.491 1.00 27.00 299 THR A C 1
ATOM 2361 O O . THR A 1 299 ? -12.975 46.761 5.464 1.00 27.00 299 THR A O 1
ATOM 2364 N N . ILE A 1 300 ? -12.358 44.589 5.569 1.00 24.67 300 ILE A N 1
ATOM 2365 C CA . ILE A 1 300 ? -13.638 44.049 6.059 1.00 24.67 300 ILE A CA 1
ATOM 2366 C C . ILE A 1 300 ? -13.362 42.766 6.865 1.00 24.67 300 ILE A C 1
ATOM 2368 O O . ILE A 1 300 ? -12.519 41.960 6.477 1.00 24.67 300 ILE A O 1
ATOM 2372 N N . THR A 1 301 ? -14.053 42.709 8.006 1.00 38.03 301 THR A N 1
ATOM 2373 C CA . THR A 1 301 ? -14.151 41.713 9.092 1.00 38.03 301 THR A CA 1
ATOM 2374 C C . THR A 1 301 ? -14.194 40.249 8.695 1.00 38.03 301 THR A C 1
ATOM 2376 O O . THR A 1 301 ? -14.911 39.949 7.716 1.00 38.03 301 THR A O 1
#

Organism: NCBI:txid56174

Sequence (301 aa):
MAAKILGKPENITSFLLDRSRRASFTLYNNNTNFMEARNADGSWAGPDSGWTEGDKWIYTLDVVHDVPQLIQHRGGNLSFVKSLDEHFDGGHNQHTNEPSHHIPYLYSLAGAAFHTQERVRSIAAENYNNTPIGLSGNEDCGQMSAWYIFSAMGFYPVNPVSAEYVVGAPFYDEMIIDLPQPDAMVQSKRLTIKAEGAKNKKYVKSLTLNGKAVLQPILLHEQLVGGGEIVFEMSDNVQEWGNDPEILRSLLHRSKEMHYNIYNDGVVEYLASIYRTAATVHLNQRLEQTLRGGTRAVTIT

pLDDT: mean 87.03, std 22.01, range [24.67, 98.88]